Protein 16VP (pdb70)

Structure (mmCIF, N/CA/C/O backbone):
data_16VP
#
_entry.id   16VP
#
_cell.length_a   59.500
_cell.length_b   77.100
_cell.length_c   84.000
_cell.angle_alpha   90.00
_cell.angle_beta   90.00
_cell.angle_gamma   90.00
#
_symmetry.space_group_name_H-M   'P 21 21 21'
#
loop_
_entity.id
_entity.type
_entity.pdbx_description
1 polymer 'PROTEIN (VP16, VMW65, ATIF)'
2 non-polymer 'SULFATE ION'
3 water water
#
loop_
_atom_site.group_PDB
_atom_site.id
_atom_site.type_symbol
_atom_site.label_atom_id
_atom_site.label_alt_id
_atom_site.label_comp_id
_atom_site.label_asym_id
_atom_site.label_entity_id
_atom_site.label_seq_id
_atom_site.pdbx_PDB_ins_code
_atom_site.Cartn_x
_atom_site.Cartn_y
_atom_site.Cartn_z
_atom_site.occupancy
_atom_site.B_iso_or_equiv
_atom_site.auth_seq_id
_atom_site.auth_comp_id
_atom_site.auth_asym_id
_atom_site.auth_atom_id
_atom_site.pdbx_PDB_model_num
ATOM 1 N N . SER A 1 1 ? 4.253 4.868 25.651 1.00 41.70 47 SER A N 1
ATOM 2 C CA . SER A 1 1 ? 2.842 5.206 25.999 1.00 41.22 47 SER A CA 1
ATOM 3 C C . SER A 1 1 ? 2.147 5.659 24.741 1.00 39.82 47 SER A C 1
ATOM 4 O O . SER A 1 1 ? 2.736 6.379 23.940 1.00 41.30 47 SER A O 1
ATOM 6 N N . ARG A 1 2 ? 0.900 5.230 24.577 1.00 38.97 48 ARG A N 1
ATOM 7 C CA . ARG A 1 2 ? 0.092 5.597 23.424 1.00 37.41 48 ARG A CA 1
ATOM 8 C C . ARG A 1 2 ? -0.145 7.117 23.422 1.00 38.39 48 ARG A C 1
ATOM 9 O O . ARG A 1 2 ? -0.554 7.692 22.412 1.00 37.58 48 ARG A O 1
ATOM 17 N N . MET A 1 3 ? 0.128 7.758 24.556 1.00 36.40 49 MET A N 1
ATOM 18 C CA . MET A 1 3 ? -0.048 9.199 24.685 1.00 36.93 49 MET A CA 1
ATOM 19 C C . MET A 1 3 ? 1.139 9.860 25.394 1.00 35.13 49 MET A C 1
ATOM 20 O O . MET A 1 3 ? 1.052 10.268 26.562 1.00 30.71 49 MET A O 1
ATOM 25 N N . PRO A 1 4 ? 2.287 9.938 24.702 1.00 34.34 50 PRO A N 1
ATOM 26 C CA . PRO A 1 4 ? 3.477 10.560 25.299 1.00 33.60 50 PRO A CA 1
ATOM 27 C C . PRO A 1 4 ? 3.222 12.010 25.787 1.00 30.74 50 PRO A C 1
ATOM 28 O O . PRO A 1 4 ? 2.436 12.754 25.190 1.00 31.13 50 PRO A O 1
ATOM 32 N N . SER A 1 5 ? 3.847 12.376 26.905 1.00 27.52 51 SER A N 1
ATOM 33 C CA . SER A 1 5 ? 3.689 13.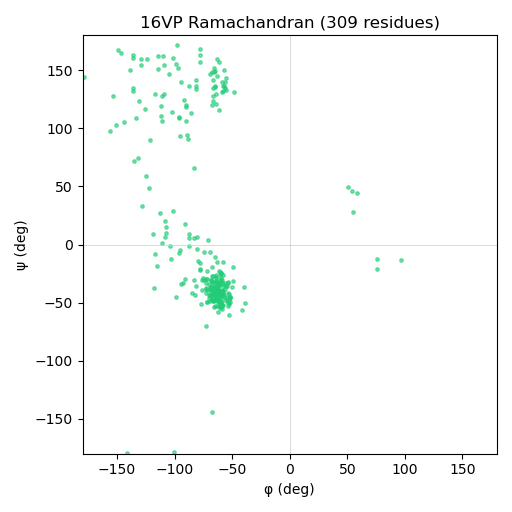705 27.480 1.00 25.33 51 SER A CA 1
ATOM 34 C C . SER A 1 5 ? 4.314 14.744 26.574 1.00 22.28 51 SER A C 1
ATOM 35 O O . SER A 1 5 ? 5.319 14.480 25.908 1.00 24.13 51 SER A O 1
ATOM 38 N N . PRO A 1 6 ? 3.747 15.956 26.558 1.00 19.27 52 PRO A N 1
ATOM 39 C CA . PRO A 1 6 ? 4.283 17.017 25.704 1.00 16.28 52 PRO A CA 1
ATOM 40 C C . PRO A 1 6 ? 5.745 17.280 26.049 1.00 16.83 52 PRO A C 1
ATOM 41 O O . PRO A 1 6 ? 6.097 17.398 27.227 1.00 20.70 52 PRO A O 1
ATOM 45 N N . PRO A 1 7 ? 6.627 17.343 25.041 1.00 14.36 53 PRO A N 1
ATOM 46 C CA . PRO A 1 7 ? 8.028 17.592 25.360 1.00 12.64 53 PRO A CA 1
ATOM 47 C C . PRO A 1 7 ? 8.292 18.954 26.007 1.00 16.95 53 PRO A C 1
ATOM 48 O O . PRO A 1 7 ? 7.459 19.875 25.938 1.00 15.50 53 PRO A O 1
ATOM 52 N N . MET A 1 8 ? 9.436 19.046 26.675 1.00 17.80 54 MET A N 1
ATOM 53 C CA . MET A 1 8 ? 9.867 20.259 27.359 1.00 23.63 54 MET A CA 1
ATOM 54 C C . MET A 1 8 ? 10.801 20.985 26.423 1.00 21.48 54 MET A C 1
ATOM 55 O O . MET A 1 8 ? 11.403 20.355 25.555 1.00 24.43 54 MET A O 1
ATOM 60 N N . PRO A 1 9 ? 10.879 22.324 26.529 1.00 22.71 55 PRO A N 1
ATOM 61 C CA . PRO A 1 9 ? 11.762 23.138 25.678 1.00 18.91 55 PRO A CA 1
ATOM 62 C C . PRO A 1 9 ? 13.224 22.745 25.891 1.00 20.51 55 PRO A C 1
ATOM 63 O O . PRO A 1 9 ? 13.770 22.876 26.990 1.00 23.90 55 PRO A O 1
ATOM 67 N N . VAL A 1 10 ? 13.850 22.216 24.851 1.00 17.43 56 VAL A N 1
ATOM 68 C CA . VAL A 1 10 ? 15.231 21.795 24.972 1.00 17.92 56 VAL A CA 1
ATOM 69 C C . VAL A 1 10 ? 15.919 22.026 23.645 1.00 19.41 56 VAL A C 1
ATOM 70 O O . VAL A 1 10 ? 15.267 22.349 22.660 1.00 24.38 56 VAL A O 1
ATOM 74 N N . PRO A 1 11 ? 17.254 22.003 23.633 1.00 18.04 57 PRO A N 1
ATOM 75 C CA . PRO A 1 11 ? 17.994 22.197 22.393 1.00 21.65 57 PRO A CA 1
ATOM 76 C C . PRO A 1 11 ? 17.533 21.167 21.356 1.00 21.23 57 PRO A C 1
ATOM 77 O O . PRO A 1 11 ? 17.336 20.004 21.672 1.00 21.43 57 PRO A O 1
ATOM 81 N N . PRO A 1 12 ? 17.392 21.582 20.099 1.00 24.33 58 PRO A N 1
ATOM 82 C CA . PRO A 1 12 ? 16.951 20.703 19.006 1.00 28.52 58 PRO A CA 1
ATOM 83 C C . PRO A 1 12 ? 17.496 19.262 19.005 1.00 24.82 58 PRO A C 1
ATOM 84 O O . PRO A 1 12 ? 16.776 18.320 18.675 1.00 23.25 58 PRO A O 1
ATOM 88 N N . ALA A 1 13 ? 18.746 19.085 19.410 1.00 24.67 59 ALA A N 1
ATOM 89 C CA . ALA A 1 13 ? 19.326 17.749 19.434 1.00 23.30 59 ALA A CA 1
ATOM 90 C C . ALA A 1 13 ? 18.732 16.930 20.575 1.00 24.89 59 ALA A C 1
ATOM 91 O O . ALA A 1 13 ? 18.650 15.713 20.478 1.00 27.01 59 ALA A O 1
ATOM 93 N N . ALA A 1 14 ? 18.337 17.590 21.661 1.00 19.91 60 ALA A N 1
ATOM 94 C CA . ALA A 1 14 ? 17.723 16.895 22.788 1.00 19.41 60 ALA A CA 1
ATOM 95 C C . ALA A 1 14 ? 16.249 16.659 22.477 1.00 17.60 60 ALA A C 1
ATOM 96 O O . ALA A 1 14 ? 15.682 15.628 22.846 1.00 21.78 60 ALA A O 1
ATOM 98 N N . LEU A 1 15 ? 15.631 17.615 21.794 1.00 12.92 61 LEU A N 1
ATOM 99 C CA . LEU A 1 15 ? 14.229 17.514 21.422 1.00 10.74 61 LEU A CA 1
ATOM 100 C C . LEU A 1 15 ? 14.090 16.321 20.482 1.00 13.45 61 LEU A C 1
ATOM 101 O O . LEU A 1 15 ? 13.169 15.518 20.602 1.00 15.27 61 LEU A O 1
ATOM 106 N N . PHE A 1 16 ? 15.015 16.215 19.540 1.00 12.69 62 PHE A N 1
ATOM 107 C CA . PHE A 1 16 ? 15.020 15.105 18.601 1.00 17.13 62 PHE A CA 1
ATOM 108 C C . PHE A 1 16 ? 15.121 13.744 19.318 1.00 16.43 62 PHE A C 1
ATOM 109 O O . PHE A 1 16 ? 14.304 12.864 19.085 1.00 20.77 62 PHE A O 1
ATOM 117 N N . ASN A 1 17 ? 16.117 13.584 20.188 1.00 17.17 63 ASN A N 1
ATOM 118 C CA . ASN A 1 17 ? 16.315 12.340 20.946 1.00 17.67 63 ASN A CA 1
ATOM 119 C C . ASN A 1 17 ? 15.050 12.067 21.749 1.00 13.93 63 ASN A C 1
ATOM 120 O O . ASN A 1 17 ? 14.555 10.948 21.789 1.00 14.50 63 ASN A O 1
ATOM 125 N N . ARG A 1 18 ? 14.479 13.118 22.320 1.00 13.72 64 ARG A N 1
ATOM 126 C CA . ARG A 1 18 ? 13.264 12.994 23.109 1.00 12.60 64 ARG A CA 1
ATOM 127 C C . ARG A 1 18 ? 12.144 12.401 22.280 1.00 9.40 64 ARG A C 1
ATOM 128 O O . ARG A 1 18 ? 11.403 11.552 22.766 1.00 11.04 64 ARG A O 1
ATOM 136 N N . LEU A 1 19 ? 12.060 12.815 21.019 1.00 11.56 65 LEU A N 1
ATOM 137 C CA . LEU A 1 19 ? 11.032 12.349 20.091 1.00 11.46 65 LEU A CA 1
ATOM 138 C C . LEU A 1 19 ? 11.186 10.843 19.854 1.00 13.14 65 LEU A C 1
ATOM 139 O O . LEU A 1 19 ? 10.205 10.096 19.895 1.00 15.30 65 LEU A O 1
ATOM 144 N N . LEU A 1 20 ? 12.421 10.403 19.611 1.00 15.61 66 LEU A N 1
ATOM 145 C CA . LEU A 1 20 ? 12.712 8.978 19.415 1.00 13.80 66 LEU A CA 1
ATOM 146 C C . LEU A 1 20 ? 12.221 8.185 20.637 1.00 14.79 66 LEU A C 1
ATOM 147 O O . LEU A 1 20 ? 11.634 7.106 20.511 1.00 12.08 66 LEU A O 1
ATOM 152 N N . ASP A 1 21 ? 12.397 8.764 21.819 1.00 14.57 67 ASP A N 1
ATOM 153 C CA . ASP A 1 21 ? 11.941 8.123 23.029 1.00 16.87 67 ASP A CA 1
ATOM 154 C C . ASP A 1 21 ? 10.418 8.025 23.067 1.00 15.12 67 ASP A C 1
ATOM 155 O O . ASP A 1 21 ? 9.871 6.964 23.336 1.00 18.34 67 ASP A O 1
ATOM 160 N N . ASP A 1 22 ? 9.722 9.120 22.793 1.00 15.57 68 ASP A N 1
ATOM 161 C CA . ASP A 1 22 ? 8.258 9.104 22.841 1.00 13.60 68 ASP A CA 1
ATOM 162 C C . ASP A 1 22 ? 7.685 8.106 21.849 1.00 15.80 68 ASP A C 1
ATOM 163 O O . ASP A 1 22 ? 6.599 7.551 22.052 1.00 14.09 68 ASP A O 1
ATOM 168 N N . LEU A 1 23 ? 8.402 7.906 20.751 1.00 15.12 69 LEU A N 1
ATOM 169 C CA . LEU A 1 23 ? 7.931 6.996 19.713 1.00 17.11 69 LEU A CA 1
ATOM 170 C C . LEU A 1 23 ? 8.508 5.589 19.807 1.00 20.58 69 LEU A C 1
ATOM 171 O O . LEU A 1 23 ? 8.080 4.706 19.052 1.00 19.80 69 LEU A O 1
ATOM 176 N N . GLY A 1 24 ? 9.473 5.383 20.715 1.00 18.03 70 GLY A N 1
ATOM 177 C CA . GLY A 1 24 ? 10.113 4.076 20.830 1.00 20.04 70 GLY A CA 1
ATOM 178 C C . GLY A 1 24 ? 10.717 3.781 19.466 1.00 21.18 70 GLY A C 1
ATOM 179 O O . GLY A 1 24 ? 10.645 2.655 18.954 1.00 23.33 70 GLY A O 1
ATOM 180 N N . PHE A 1 25 ? 11.365 4.804 18.908 1.00 17.26 71 PHE A N 1
ATOM 181 C CA . PHE A 1 25 ? 11.940 4.757 17.582 1.00 13.83 71 PHE A CA 1
ATOM 182 C C . PHE A 1 25 ? 13.414 5.048 17.596 1.00 15.69 71 PHE A C 1
ATOM 183 O O . PHE A 1 25 ? 13.891 5.847 16.783 1.00 14.72 71 PHE A O 1
ATOM 191 N N . SER A 1 26 ? 14.152 4.385 18.482 1.00 14.95 72 SER A N 1
ATOM 192 C CA . SER A 1 26 ? 15.594 4.593 18.550 1.00 19.15 72 SER A CA 1
ATOM 193 C C . SER A 1 26 ? 16.264 4.227 17.236 1.00 18.59 72 SER A C 1
ATOM 194 O O . SER A 1 26 ? 17.358 4.703 16.947 1.00 18.38 72 SER A O 1
ATOM 197 N N . ALA A 1 27 ? 15.608 3.368 16.453 1.00 20.17 73 ALA A N 1
ATOM 198 C CA . ALA A 1 27 ? 16.116 2.943 15.140 1.00 19.79 73 ALA A CA 1
ATOM 199 C C . ALA A 1 27 ? 15.859 3.972 14.027 1.00 18.91 73 ALA A C 1
ATOM 200 O O . ALA A 1 27 ? 16.465 3.902 12.963 1.00 21.43 73 ALA A O 1
ATOM 202 N N . GLY A 1 28 ? 14.983 4.938 14.286 1.00 18.18 74 GLY A N 1
ATOM 203 C CA . GLY A 1 28 ? 14.635 5.951 13.297 1.00 16.04 74 GLY A CA 1
ATOM 204 C C . GLY A 1 28 ? 15.751 6.534 12.468 1.00 17.18 74 GLY A C 1
ATOM 205 O O . GLY A 1 28 ? 15.670 6.499 11.255 1.00 17.24 74 GLY A O 1
ATOM 206 N N . PRO A 1 29 ? 16.793 7.108 13.089 1.00 23.60 75 PRO A N 1
ATOM 207 C CA . PRO A 1 29 ? 17.919 7.696 12.351 1.00 23.83 75 PRO A CA 1
ATOM 208 C C . PRO A 1 29 ? 18.551 6.684 11.376 1.00 23.91 75 PRO A C 1
ATOM 209 O O . PRO A 1 29 ? 18.782 6.988 10.207 1.00 23.68 75 PRO A O 1
ATOM 213 N N . ALA A 1 30 ? 18.827 5.482 11.869 1.00 27.17 76 ALA A N 1
ATOM 214 C CA . ALA A 1 30 ? 19.395 4.409 11.049 1.00 26.91 76 ALA A CA 1
ATOM 215 C C . ALA A 1 30 ? 18.468 4.068 9.867 1.00 24.18 76 ALA A C 1
ATOM 216 O O . ALA A 1 30 ? 18.929 3.880 8.743 1.00 28.59 76 ALA A O 1
ATOM 218 N N . LEU A 1 31 ? 17.165 3.990 10.115 1.00 20.15 77 LEU A N 1
ATOM 219 C CA . LEU A 1 31 ? 16.236 3.695 9.037 1.00 20.62 77 LEU A CA 1
ATOM 220 C C . LEU A 1 31 ? 16.272 4.876 8.071 1.00 21.99 77 LEU A C 1
ATOM 221 O O . LEU A 1 31 ? 16.342 4.689 6.868 1.00 19.80 77 LEU A O 1
ATOM 226 N N . CYS A 1 32 ? 16.334 6.090 8.616 1.00 25.63 78 CYS A N 1
ATOM 227 C CA . CYS A 1 32 ? 16.399 7.306 7.806 1.00 25.29 78 CYS A CA 1
ATOM 228 C C . CYS A 1 32 ? 17.620 7.272 6.899 1.00 24.83 78 CYS A C 1
ATOM 229 O O . CYS A 1 32 ? 17.535 7.599 5.715 1.00 22.96 78 CYS A O 1
ATOM 232 N N . THR A 1 33 ? 18.747 6.867 7.471 1.00 23.86 79 THR A N 1
ATOM 233 C CA . THR A 1 33 ? 20.003 6.754 6.748 1.00 28.41 79 THR A CA 1
ATOM 234 C C . THR A 1 33 ? 19.910 5.711 5.602 1.00 29.43 79 THR A C 1
ATOM 235 O O . THR A 1 33 ? 20.450 5.924 4.503 1.00 28.88 79 THR A O 1
ATOM 239 N N . MET A 1 34 ? 19.206 4.607 5.837 1.00 25.18 80 MET A N 1
ATOM 240 C CA . MET A 1 34 ? 19.072 3.596 4.801 1.00 24.12 80 MET A CA 1
ATOM 241 C C . MET A 1 34 ? 18.338 4.114 3.589 1.00 19.45 80 MET A C 1
ATOM 242 O O . MET A 1 34 ? 18.704 3.794 2.473 1.00 19.46 80 MET A O 1
ATOM 247 N N . LEU A 1 35 ? 17.339 4.959 3.802 1.00 18.88 81 LEU A N 1
ATOM 248 C CA . LEU A 1 35 ? 16.555 5.502 2.696 1.00 20.02 81 LEU A CA 1
ATOM 249 C C . LEU A 1 35 ? 17.389 6.253 1.663 1.00 23.05 81 LEU A C 1
ATOM 250 O O . LEU A 1 35 ? 16.903 6.565 0.578 1.00 26.14 81 LEU A O 1
ATOM 255 N N . ASP A 1 36 ? 18.623 6.592 2.014 1.00 27.71 82 ASP A N 1
ATOM 256 C CA . ASP A 1 36 ? 19.523 7.282 1.096 1.00 30.68 82 ASP A CA 1
ATOM 257 C C . ASP A 1 36 ? 20.223 6.277 0.204 1.00 31.74 82 ASP A C 1
ATOM 258 O O . ASP A 1 36 ? 20.412 6.513 -0.976 1.00 34.38 82 ASP A O 1
ATOM 263 N N . THR A 1 37 ? 20.650 5.169 0.798 1.00 29.71 83 THR A N 1
ATOM 264 C CA . THR A 1 37 ? 21.368 4.123 0.084 1.00 26.01 83 THR A CA 1
ATOM 265 C C . THR A 1 37 ? 20.564 3.392 -1.002 1.00 23.85 83 THR A C 1
ATOM 266 O O . THR A 1 37 ? 21.143 2.642 -1.800 1.00 24.15 83 THR A O 1
ATOM 270 N N . TRP A 1 38 ? 19.245 3.636 -1.032 1.00 22.25 84 TRP A N 1
ATOM 271 C CA . TRP A 1 38 ? 18.307 3.031 -1.987 1.00 17.82 84 TRP A CA 1
ATOM 272 C C . TRP A 1 38 ? 17.774 4.058 -2.991 1.00 18.36 84 TRP A C 1
ATOM 273 O O . TRP A 1 38 ? 17.784 5.248 -2.709 1.00 19.30 84 TRP A O 1
ATOM 284 N N . ASN A 1 39 ? 17.224 3.578 -4.114 1.00 19.42 85 ASN A N 1
ATOM 285 C CA . ASN A 1 39 ? 16.676 4.437 -5.183 1.00 20.52 85 ASN A CA 1
ATOM 286 C C . ASN A 1 39 ? 15.176 4.231 -5.378 1.00 23.75 85 ASN A C 1
ATOM 287 O O . ASN A 1 39 ? 14.525 4.976 -6.108 1.00 24.69 85 ASN A O 1
ATOM 292 N N . GLU A 1 40 ? 14.629 3.224 -4.705 1.00 24.73 86 GLU A N 1
ATOM 293 C CA . GLU A 1 40 ? 13.221 2.856 -4.818 1.00 22.36 86 GLU A CA 1
ATOM 294 C C . GLU A 1 40 ? 12.174 3.869 -4.334 1.00 22.55 86 GLU A C 1
ATOM 295 O O . GLU A 1 40 ? 12.311 4.442 -3.254 1.00 25.01 86 GLU A O 1
ATOM 301 N N . ASP A 1 41 ? 11.106 4.040 -5.120 1.00 18.42 87 ASP A N 1
ATOM 302 C CA . ASP A 1 41 ? 10.005 4.932 -4.774 1.00 17.92 87 ASP A CA 1
ATOM 303 C C . ASP A 1 41 ? 9.006 4.120 -3.964 1.00 17.61 87 ASP A C 1
ATOM 304 O O . ASP A 1 41 ? 8.065 3.545 -4.512 1.00 16.79 87 ASP A O 1
ATOM 309 N N . LEU A 1 42 ? 9.189 4.142 -2.648 1.00 16.06 88 LEU A N 1
ATOM 310 C CA . LEU A 1 42 ? 8.328 3.408 -1.720 1.00 15.68 88 LEU A CA 1
ATOM 311 C C . LEU A 1 42 ? 7.202 4.259 -1.135 1.00 18.04 88 LEU A C 1
ATOM 312 O O . LEU A 1 42 ? 6.316 3.726 -0.438 1.00 16.44 88 LEU A O 1
ATOM 317 N N . PHE A 1 43 ? 7.192 5.562 -1.449 1.00 18.37 89 PHE A N 1
ATOM 318 C CA . PHE A 1 43 ? 6.223 6.469 -0.819 1.00 16.69 89 PHE A CA 1
ATOM 319 C C . PHE A 1 43 ? 5.155 7.173 -1.623 1.00 19.39 89 PHE A C 1
ATOM 320 O O . PHE A 1 43 ? 4.151 7.595 -1.048 1.00 15.40 89 PHE A O 1
ATOM 328 N N . SER A 1 44 ? 5.343 7.251 -2.941 1.00 21.21 90 SER A N 1
ATOM 329 C CA . SER A 1 44 ? 4.395 7.918 -3.840 1.00 21.40 90 SER A CA 1
ATOM 330 C C . SER A 1 44 ? 2.958 7.456 -3.789 1.00 20.69 90 SER A C 1
ATOM 331 O O . SER A 1 44 ? 2.053 8.252 -4.001 1.00 20.58 90 SER A O 1
ATOM 334 N N . ALA A 1 45 ? 2.745 6.162 -3.586 1.00 22.15 91 ALA A N 1
ATOM 335 C CA . ALA A 1 45 ? 1.387 5.625 -3.553 1.00 23.00 91 ALA A CA 1
ATOM 336 C C . ALA A 1 45 ? 0.684 5.837 -2.224 1.00 22.11 91 ALA A C 1
ATOM 337 O O . ALA A 1 45 ? -0.501 5.509 -2.095 1.00 25.12 91 ALA A O 1
ATOM 339 N N . LEU A 1 46 ? 1.398 6.396 -1.245 1.00 21.68 92 LEU A N 1
ATOM 340 C CA . LEU A 1 46 ? 0.834 6.635 0.079 1.00 19.17 92 LEU A CA 1
ATOM 341 C C . LEU A 1 46 ? 0.004 7.902 0.104 1.00 19.58 92 LEU A C 1
ATOM 342 O O . LEU A 1 46 ? 0.362 8.902 -0.529 1.00 20.63 92 LEU A O 1
ATOM 347 N N . PRO A 1 47 ? -1.127 7.875 0.837 1.00 20.88 93 PRO A N 1
ATOM 348 C CA . PRO A 1 47 ? -2.030 9.021 0.966 1.00 19.39 93 PRO A CA 1
ATOM 349 C C . PRO A 1 47 ? -1.265 10.098 1.731 1.00 20.29 93 PRO A C 1
ATOM 350 O O . PRO A 1 47 ? -0.578 9.785 2.729 1.00 18.24 93 PRO A O 1
ATOM 354 N N . THR A 1 48 ? -1.340 11.338 1.248 1.00 20.53 94 THR A N 1
ATOM 355 C CA . THR A 1 48 ? -0.639 12.434 1.908 1.00 19.70 94 THR A CA 1
ATOM 356 C C . THR A 1 48 ? -1.443 13.001 3.075 1.00 17.65 94 THR A C 1
ATOM 357 O O . THR A 1 48 ? -0.868 13.518 4.028 1.00 16.85 94 THR A O 1
ATOM 361 N N . ASN A 1 49 ? -2.768 12.938 2.976 1.00 16.18 95 ASN A N 1
ATOM 362 C CA . ASN A 1 49 ? -3.658 13.454 4.020 1.00 19.26 95 ASN A CA 1
ATOM 363 C C . ASN A 1 49 ? -3.354 14.927 4.329 1.00 22.79 95 ASN A C 1
ATOM 364 O O . ASN A 1 49 ? -3.615 15.421 5.435 1.00 25.44 95 ASN A O 1
ATOM 369 N N . ALA A 1 50 ? -2.840 15.630 3.322 1.00 21.61 96 ALA A N 1
ATOM 370 C CA . ALA A 1 50 ? -2.478 17.041 3.426 1.00 18.51 96 ALA A CA 1
ATOM 371 C C . ALA A 1 50 ? -3.614 17.851 4.039 1.00 16.76 96 ALA A C 1
ATOM 372 O O . ALA A 1 50 ? -3.385 18.803 4.771 1.00 17.24 96 ALA A O 1
ATOM 374 N N . ASP A 1 51 ? -4.844 17.422 3.795 1.00 17.96 97 ASP A N 1
ATOM 375 C CA . ASP A 1 51 ? -6.011 18.124 4.308 1.00 17.89 97 ASP A CA 1
ATOM 376 C C . ASP A 1 51 ? -6.047 18.249 5.828 1.00 19.72 97 ASP A C 1
ATOM 377 O O . ASP A 1 51 ? -6.601 19.203 6.365 1.00 21.56 97 ASP A O 1
ATOM 382 N N . LEU A 1 52 ? -5.462 17.272 6.516 1.00 19.44 98 LEU A N 1
ATOM 383 C CA . LEU A 1 52 ? -5.415 17.255 7.973 1.00 14.92 98 LEU A CA 1
ATOM 384 C C . LEU A 1 52 ? -4.552 18.360 8.570 1.00 12.33 98 LEU A C 1
ATOM 385 O O . LEU A 1 52 ? -4.688 18.689 9.744 1.00 14.21 98 LEU A O 1
ATOM 390 N N . TYR A 1 53 ? -3.666 18.928 7.760 1.00 16.25 99 TYR A N 1
ATOM 391 C CA . TYR A 1 53 ? -2.732 19.967 8.202 1.00 15.26 99 TYR A CA 1
ATOM 392 C C . TYR A 1 53 ? -3.012 21.346 7.613 1.00 17.09 99 TYR A C 1
ATOM 393 O O . TYR A 1 53 ? -2.285 22.316 7.879 1.00 16.38 99 TYR A O 1
ATOM 402 N N . ARG A 1 54 ? -4.066 21.428 6.818 1.00 17.55 100 ARG A N 1
ATOM 403 C CA . ARG A 1 54 ? -4.437 22.662 6.156 1.00 21.29 100 ARG A CA 1
ATOM 404 C C . ARG A 1 54 ? -4.717 23.779 7.156 1.00 20.96 100 ARG A C 1
ATOM 405 O O . ARG A 1 54 ? -4.461 24.938 6.868 1.00 21.88 100 ARG A O 1
ATOM 413 N N . GLU A 1 55 ? -5.210 23.430 8.337 1.00 18.77 101 GLU A N 1
ATOM 414 C CA . GLU A 1 55 ? -5.506 24.442 9.340 1.00 19.08 101 GLU A CA 1
ATOM 415 C C . GLU A 1 55 ? -4.550 24.467 10.531 1.00 15.11 101 GLU A C 1
ATOM 416 O O . GLU A 1 55 ? -4.887 25.023 11.572 1.00 15.67 101 GLU A O 1
ATOM 422 N N . CYS A 1 56 ? -3.359 23.895 10.359 1.00 12.72 102 CYS A N 1
ATOM 423 C CA . CYS A 1 56 ? -2.321 23.844 11.387 1.00 9.34 102 CYS A CA 1
ATOM 424 C C . CYS A 1 56 ? -1.415 25.079 11.294 1.00 11.07 102 CYS A C 1
ATOM 425 O O . CYS A 1 56 ? -0.414 25.104 10.555 1.00 9.22 102 CYS A O 1
ATOM 428 N N . LYS A 1 57 ? -1.754 26.091 12.090 1.00 12.11 103 LYS A N 1
ATOM 429 C CA . LYS A 1 57 ? -1.043 27.357 12.097 1.00 11.56 103 LYS A CA 1
ATOM 430 C C . LYS A 1 57 ? 0.418 27.261 12.456 1.00 11.79 103 LYS A C 1
ATOM 431 O O . LYS A 1 57 ? 1.200 28.098 12.026 1.00 13.50 103 LYS A O 1
ATOM 437 N N . PHE A 1 58 ? 0.812 26.223 13.197 1.00 11.33 104 PHE A N 1
ATOM 438 C CA . PHE A 1 58 ? 2.226 26.055 13.522 1.00 12.54 104 PHE A CA 1
ATOM 439 C C . PHE A 1 58 ? 3.038 25.694 12.283 1.00 14.06 104 PHE A C 1
ATOM 440 O O . PHE A 1 58 ? 4.252 25.579 12.357 1.00 15.08 104 PHE A O 1
ATOM 448 N N . LEU A 1 59 ? 2.366 25.464 11.160 1.00 12.83 105 LEU A N 1
ATOM 449 C CA . LEU A 1 59 ? 3.070 25.120 9.926 1.00 16.89 105 LEU A CA 1
ATOM 450 C C . LEU A 1 59 ? 3.122 26.296 8.956 1.00 15.75 105 LEU A C 1
ATOM 451 O O . LEU A 1 59 ? 3.684 26.183 7.861 1.00 12.50 105 LEU A O 1
ATOM 456 N N . SER A 1 60 ? 2.521 27.415 9.356 1.00 16.56 106 SER A N 1
ATOM 457 C CA . SER A 1 60 ? 2.513 28.629 8.539 1.00 15.50 106 SER A CA 1
ATOM 458 C C . SER A 1 60 ? 3.931 29.088 8.267 1.00 16.25 106 SER A C 1
ATOM 459 O O . SER A 1 60 ? 4.744 29.193 9.190 1.00 19.61 106 SER A O 1
ATOM 462 N N . THR A 1 61 ? 4.220 29.375 6.999 1.00 17.60 107 THR A N 1
ATOM 463 C CA . THR A 1 61 ? 5.540 29.841 6.599 1.00 17.31 107 THR A CA 1
ATOM 464 C C . THR A 1 61 ? 5.716 31.340 6.886 1.00 18.42 107 THR A C 1
ATOM 465 O O . THR A 1 61 ? 6.709 31.945 6.499 1.00 22.15 107 THR A O 1
ATOM 469 N N . LEU A 1 62 ? 4.744 31.938 7.558 1.00 17.67 108 LEU A N 1
ATOM 470 C CA . LEU A 1 62 ? 4.815 33.350 7.936 1.00 19.81 108 LEU A CA 1
ATOM 471 C C . LEU A 1 62 ? 5.328 33.358 9.370 1.00 13.67 108 LEU A C 1
ATOM 472 O O . LEU A 1 62 ? 4.591 32.985 10.261 1.00 15.24 108 LEU A O 1
ATOM 477 N N . PRO A 1 63 ? 6.573 33.800 9.620 1.00 13.63 109 PRO A N 1
ATOM 478 C CA . PRO A 1 63 ? 7.076 33.809 10.997 1.00 16.53 109 PRO A CA 1
ATOM 479 C C . PRO A 1 63 ? 6.155 34.459 12.042 1.00 20.29 109 PRO A C 1
ATOM 480 O O . PRO A 1 63 ? 6.041 33.957 13.169 1.00 20.85 109 PRO A O 1
ATOM 484 N N . SER A 1 64 ? 5.466 35.533 11.656 1.00 19.18 110 SER A N 1
ATOM 485 C CA . SER A 1 64 ? 4.564 36.222 12.563 1.00 18.85 110 SER A CA 1
ATOM 486 C C . SER A 1 64 ? 3.396 35.337 12.974 1.00 17.16 110 SER A C 1
ATOM 487 O O . SER A 1 64 ? 2.841 35.505 14.060 1.00 17.13 110 SER A O 1
ATOM 490 N N . ASP A 1 65 ? 3.020 34.399 12.101 1.00 17.86 111 ASP A N 1
ATOM 491 C CA . ASP A 1 65 ? 1.939 33.445 12.377 1.00 13.29 111 ASP A CA 1
ATOM 492 C C . ASP A 1 65 ? 2.394 32.471 13.443 1.00 10.63 111 ASP A C 1
ATOM 493 O O . ASP A 1 65 ? 1.635 32.141 14.345 1.00 9.77 111 ASP A O 1
ATOM 498 N N . VAL A 1 66 ? 3.630 31.999 13.319 1.00 10.12 112 VAL A N 1
ATOM 499 C CA . VAL A 1 66 ? 4.211 31.058 14.281 1.00 11.93 112 VAL A CA 1
ATOM 500 C C . VAL A 1 66 ? 4.320 31.738 15.644 1.00 13.84 112 VAL A C 1
ATOM 501 O O . VAL A 1 66 ? 4.176 31.077 16.684 1.00 12.77 112 VAL A O 1
ATOM 505 N N . VAL A 1 67 ? 4.615 33.041 15.656 1.00 14.13 113 VAL A N 1
ATOM 506 C CA . VAL A 1 67 ? 4.687 33.754 16.936 1.00 13.90 113 VAL A CA 1
ATOM 507 C C . VAL A 1 67 ? 3.309 33.792 17.588 1.00 11.02 113 VAL A C 1
ATOM 508 O O . VAL A 1 67 ? 3.176 33.503 18.779 1.00 14.89 113 VAL A O 1
ATOM 512 N N . GLU A 1 68 ? 2.283 34.159 16.835 1.00 8.56 114 GLU A N 1
ATOM 513 C CA . GLU A 1 68 ? 0.942 34.177 17.391 1.00 13.55 114 GLU A CA 1
ATOM 514 C C . GLU A 1 68 ? 0.518 32.793 17.931 1.00 13.75 114 GLU A C 1
ATOM 515 O O . GLU A 1 68 ? 0.007 32.691 19.042 1.00 12.47 114 GLU A O 1
ATOM 521 N N . TRP A 1 69 ? 0.648 31.750 17.107 1.00 16.33 115 TRP A N 1
ATOM 522 C CA . TRP A 1 69 ? 0.272 30.385 17.495 1.00 12.17 115 TRP A CA 1
ATOM 523 C C . TRP A 1 69 ? 1.057 29.899 18.711 1.00 7.57 115 TRP A C 1
ATOM 524 O O . TRP A 1 69 ? 0.493 29.428 19.700 1.00 11.91 115 TRP A O 1
ATOM 535 N N . GLY A 1 70 ? 2.364 30.046 18.637 1.00 10.34 116 GLY A N 1
ATOM 536 C CA . GLY A 1 70 ? 3.239 29.597 19.708 1.00 12.71 116 GLY A CA 1
ATOM 537 C C . GLY A 1 70 ? 3.113 30.255 21.062 1.00 15.23 116 GLY A C 1
ATOM 538 O O . GLY A 1 70 ? 3.405 29.633 22.079 1.00 11.19 116 GLY A O 1
ATOM 539 N N . ASP A 1 71 ? 2.754 31.534 21.085 1.00 14.00 117 ASP A N 1
ATOM 540 C CA . ASP A 1 71 ? 2.612 32.218 22.353 1.00 11.16 117 ASP A CA 1
ATOM 541 C C . ASP A 1 71 ? 1.339 31.716 23.028 1.00 7.97 117 ASP A C 1
A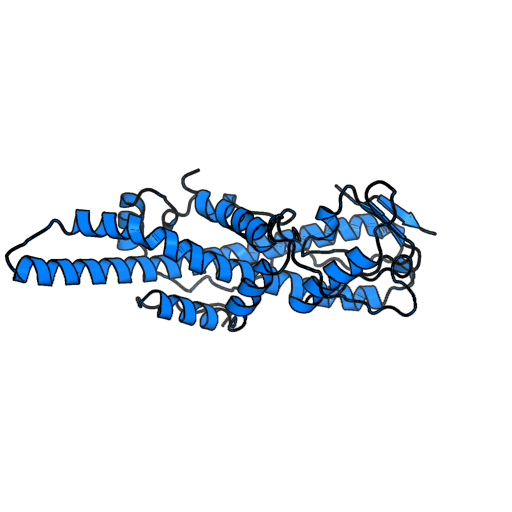TOM 542 O O . ASP A 1 71 ? 1.268 31.648 24.239 1.00 9.62 117 ASP A O 1
ATOM 547 N N . ALA A 1 72 ? 0.330 31.387 22.225 1.00 6.15 118 ALA A N 1
ATOM 548 C CA . ALA A 1 72 ? -0.966 30.967 22.733 1.00 2.52 118 ALA A CA 1
ATOM 549 C C . ALA A 1 72 ? -1.178 29.492 22.954 1.00 5.15 118 ALA A C 1
ATOM 550 O O . ALA A 1 72 ? -2.011 29.100 23.752 1.00 6.37 118 ALA A O 1
ATOM 552 N N . TYR A 1 73 ? -0.503 28.671 22.172 1.00 10.61 119 TYR A N 1
ATOM 553 C CA . TYR A 1 73 ? -0.647 27.226 22.270 1.00 10.54 119 TYR A CA 1
ATOM 554 C C . TYR A 1 73 ? -0.127 26.614 23.566 1.00 8.92 119 TYR A C 1
ATOM 555 O O . TYR A 1 73 ? 1.036 26.777 23.924 1.00 8.00 119 TYR A O 1
ATOM 564 N N . VAL A 1 74 ? -1.012 25.905 24.255 1.00 10.01 120 VAL A N 1
ATOM 565 C CA . VAL A 1 74 ? -0.673 25.194 25.479 1.00 14.98 120 VAL A CA 1
ATOM 566 C C . VAL A 1 74 ? -0.783 23.713 25.082 1.00 18.76 120 VAL A C 1
ATOM 567 O O . VAL A 1 74 ? -1.855 23.232 24.700 1.00 13.79 120 VAL A O 1
ATOM 571 N N . PRO A 1 75 ? 0.365 23.021 25.021 1.00 24.00 121 PRO A N 1
ATOM 572 C CA . PRO A 1 75 ? 0.409 21.603 24.647 1.00 31.06 121 PRO A CA 1
ATOM 573 C C . PRO A 1 75 ? -0.407 20.678 25.532 1.00 34.91 121 PRO A C 1
ATOM 574 O O . PRO A 1 75 ? -0.473 20.852 26.749 1.00 37.02 121 PRO A O 1
ATOM 578 N N . GLU A 1 76 ? -1.070 19.724 24.897 1.00 39.50 122 GLU A N 1
ATOM 579 C CA . GLU A 1 76 ? -1.883 18.756 25.614 1.00 45.96 122 GLU A CA 1
ATOM 580 C C . GLU A 1 76 ? -1.647 17.350 25.057 1.00 48.29 122 GLU A C 1
ATOM 581 O O . GLU A 1 76 ? -1.587 17.156 23.838 1.00 48.7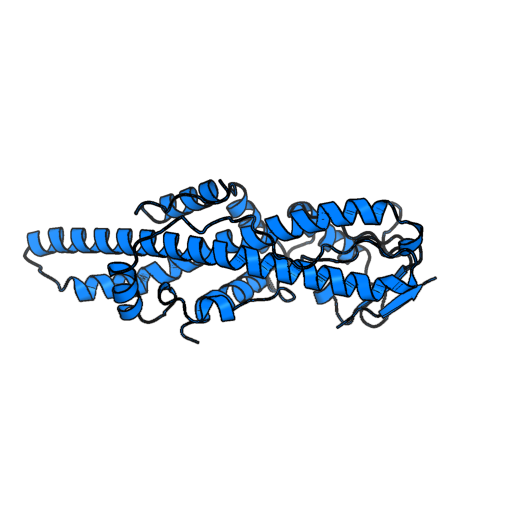7 122 GLU A O 1
ATOM 583 N N . ARG A 1 77 ? -1.482 16.390 25.965 1.00 52.03 123 ARG A N 1
ATOM 584 C CA . ARG A 1 77 ? -1.274 15.000 25.587 1.00 54.22 123 ARG A CA 1
ATOM 585 C C . ARG A 1 77 ? -2.489 14.189 26.016 1.00 56.36 123 ARG A C 1
ATOM 586 O O . ARG A 1 77 ? -2.399 12.991 26.280 1.00 55.87 123 ARG A O 1
ATOM 587 N N . THR A 1 78 ? -3.633 14.866 26.087 1.00 56.70 124 THR A N 1
ATOM 588 C CA . THR A 1 78 ? -4.891 14.255 26.496 1.00 56.72 124 THR A CA 1
ATOM 589 C C . THR A 1 78 ? -5.438 13.347 25.407 1.00 55.71 124 THR A C 1
ATOM 590 O O . THR A 1 78 ? -5.450 12.127 25.542 1.00 56.47 124 THR A O 1
ATOM 594 N N . GLN A 1 79 ? -5.886 13.950 24.316 1.00 53.63 125 GLN A N 1
ATOM 595 C CA . GLN A 1 79 ? -6.431 13.180 23.217 1.00 54.24 125 GLN A CA 1
ATOM 596 C C . GLN A 1 79 ? -5.309 12.658 22.326 1.00 51.40 125 GLN A C 1
ATOM 597 O O . GLN A 1 79 ? -5.146 13.127 21.191 1.00 54.93 125 GLN A O 1
ATOM 603 N N . ILE A 1 80 ? -4.475 11.766 22.858 1.00 44.43 126 ILE A N 1
ATOM 604 C CA . ILE A 1 80 ? -3.407 11.188 22.047 1.00 36.65 126 ILE A CA 1
ATOM 605 C C . ILE A 1 80 ? -3.312 9.692 22.272 1.00 36.05 126 ILE A C 1
ATOM 606 O O . ILE A 1 80 ? -3.315 9.217 23.397 1.00 37.13 126 ILE A O 1
ATOM 611 N N . ASP A 1 81 ? -3.236 8.970 21.165 1.00 32.19 127 ASP A N 1
ATOM 612 C CA . ASP A 1 81 ? -3.101 7.533 21.150 1.00 24.06 127 ASP A CA 1
ATOM 613 C C . ASP A 1 81 ? -2.474 7.315 19.793 1.00 17.90 127 ASP A C 1
ATOM 614 O O . ASP A 1 81 ? -3.171 7.327 18.783 1.00 16.90 127 ASP A O 1
ATOM 619 N N . ILE A 1 82 ? -1.154 7.170 19.766 1.00 17.55 128 ILE A N 1
ATOM 620 C CA . ILE A 1 82 ? -0.430 6.949 18.507 1.00 20.43 128 ILE A CA 1
ATOM 621 C C . ILE A 1 82 ? -0.656 5.558 17.892 1.00 18.56 128 ILE A C 1
ATOM 622 O O . ILE A 1 82 ? -0.049 5.223 16.881 1.00 18.12 128 ILE A O 1
ATOM 627 N N . ARG A 1 83 ? -1.522 4.756 18.508 1.00 16.80 129 ARG A N 1
ATOM 628 C CA . ARG A 1 83 ? -1.844 3.442 17.980 1.00 15.62 129 ARG A CA 1
ATOM 629 C C . ARG A 1 83 ? -3.361 3.311 17.878 1.00 17.50 129 ARG A C 1
ATOM 630 O O . ARG A 1 83 ? -3.939 2.221 18.009 1.00 18.85 129 ARG A O 1
ATOM 638 N N . ALA A 1 84 ? -3.993 4.447 17.589 1.00 15.64 130 ALA A N 1
ATOM 639 C CA . ALA A 1 84 ? -5.430 4.540 17.429 1.00 14.80 130 ALA A CA 1
ATOM 640 C C . ALA A 1 84 ? -5.905 3.758 16.202 1.00 13.61 130 ALA A C 1
ATOM 641 O O . ALA A 1 84 ? -5.167 3.594 15.223 1.00 13.64 130 ALA A O 1
ATOM 643 N N . HIS A 1 85 ? -7.146 3.287 16.250 1.00 9.38 131 HIS A N 1
ATOM 644 C CA . HIS A 1 85 ? -7.696 2.525 15.133 1.00 10.30 131 HIS A CA 1
ATOM 645 C C . HIS A 1 85 ? -8.833 3.288 14.504 1.00 8.95 131 HIS A C 1
ATOM 646 O O . HIS A 1 85 ? -9.401 4.174 15.120 1.00 13.53 131 HIS A O 1
ATOM 653 N N . GLY A 1 86 ? -9.187 2.914 13.288 1.00 10.85 132 GLY A N 1
ATOM 654 C CA . GLY A 1 86 ? -10.342 3.499 12.635 1.00 13.63 132 GLY A CA 1
ATOM 655 C C . GLY A 1 86 ? -11.429 2.441 12.820 1.00 14.42 132 GLY A C 1
ATOM 656 O O . GLY A 1 86 ? -11.182 1.397 13.422 1.00 17.63 132 GLY A O 1
ATOM 657 N N . ASP A 1 87 ? -12.626 2.665 12.303 1.00 15.09 133 ASP A N 1
ATOM 658 C CA . ASP A 1 87 ? -13.685 1.679 12.475 1.00 13.71 133 ASP A CA 1
ATOM 659 C C . ASP A 1 87 ? -14.037 0.897 11.200 1.00 10.29 133 ASP A C 1
ATOM 660 O O . ASP A 1 87 ? -15.095 0.296 11.102 1.00 11.61 133 ASP A O 1
ATOM 665 N N . VAL A 1 88 ? -13.173 0.960 10.199 1.00 15.25 134 VAL A N 1
ATOM 666 C CA . VAL A 1 88 ? -13.390 0.195 8.957 1.00 19.10 134 VAL A CA 1
ATOM 667 C C . VAL A 1 88 ? -12.896 -1.217 9.308 1.00 20.83 134 VAL A C 1
ATOM 668 O O . VAL A 1 88 ? -11.815 -1.369 9.896 1.00 17.80 134 VAL A O 1
ATOM 672 N N . ALA A 1 89 ? -13.673 -2.237 8.951 1.00 20.06 135 ALA A N 1
ATOM 673 C CA . ALA A 1 89 ? -13.300 -3.607 9.273 1.00 19.76 135 ALA A CA 1
ATOM 674 C C . ALA A 1 89 ? -12.035 -4.111 8.587 1.00 17.69 135 ALA A C 1
ATOM 675 O O . ALA A 1 89 ? -11.798 -3.824 7.409 1.00 18.48 135 ALA A O 1
ATOM 677 N N . PHE A 1 90 ? -11.188 -4.787 9.361 1.00 17.50 136 PHE A N 1
ATOM 678 C CA . PHE A 1 90 ? -9.974 -5.404 8.843 1.00 18.08 136 PHE A CA 1
ATOM 679 C C . PHE A 1 90 ? -10.568 -6.511 7.948 1.00 20.35 136 PHE A C 1
ATOM 680 O O . PHE A 1 90 ? -11.347 -7.342 8.430 1.00 22.82 136 PHE A O 1
ATOM 688 N N . PRO A 1 91 ? -10.280 -6.491 6.624 1.00 19.75 137 PRO A N 1
ATOM 689 C CA . PRO A 1 91 ? -10.857 -7.542 5.768 1.00 17.19 137 PRO A CA 1
ATOM 690 C C . PRO A 1 91 ? -10.293 -8.931 5.995 1.00 18.36 137 PRO A C 1
ATOM 691 O O . PRO A 1 91 ? -9.129 -9.073 6.354 1.00 18.48 137 PRO A O 1
ATOM 695 N N . THR A 1 92 ? -11.136 -9.949 5.821 1.00 18.78 138 THR A N 1
ATOM 696 C CA . THR A 1 92 ? -10.700 -11.344 5.961 1.00 21.52 138 THR A CA 1
ATOM 697 C C . THR A 1 92 ? -10.592 -11.945 4.546 1.00 18.12 138 THR A C 1
ATOM 698 O O . THR A 1 92 ? -11.349 -11.567 3.634 1.00 18.45 138 THR A O 1
ATOM 702 N N . LEU A 1 93 ? -9.644 -12.854 4.353 1.00 14.81 139 LEU A N 1
ATOM 703 C CA . LEU A 1 93 ? -9.463 -13.475 3.050 1.00 14.99 139 LEU A CA 1
ATOM 704 C C . LEU A 1 93 ? -10.752 -14.124 2.551 1.00 14.00 139 LEU A C 1
ATOM 705 O O . LEU A 1 93 ? -11.451 -14.807 3.293 1.00 15.66 139 LEU A O 1
ATOM 710 N N . PRO A 1 94 ? -11.114 -13.871 1.286 1.00 16.10 140 PRO A N 1
ATOM 711 C CA . PRO A 1 94 ? -12.337 -14.437 0.709 1.00 17.22 140 PRO A CA 1
ATOM 712 C C . PRO A 1 94 ? -12.425 -15.983 0.741 1.00 18.58 140 PRO A C 1
ATOM 713 O O . PRO A 1 94 ? -11.411 -16.688 0.738 1.00 18.61 140 PRO A O 1
ATOM 717 N N . ALA A 1 95 ? -13.645 -16.499 0.827 1.00 17.31 141 ALA A N 1
ATOM 718 C CA . ALA A 1 95 ? -13.836 -17.944 0.832 1.00 18.09 141 ALA A CA 1
ATOM 719 C C . ALA A 1 95 ? -13.365 -18.529 -0.504 1.00 19.15 141 ALA A C 1
ATOM 720 O O . ALA A 1 95 ? -12.934 -19.682 -0.555 1.00 22.35 141 ALA A O 1
ATOM 722 N N . THR A 1 96 ? -13.444 -17.736 -1.577 1.00 16.36 142 THR A N 1
ATOM 723 C CA . THR A 1 96 ? -13.036 -18.187 -2.901 1.00 19.18 142 THR A CA 1
ATOM 724 C C . THR A 1 96 ? -12.209 -17.125 -3.618 1.00 23.52 142 THR A C 1
ATOM 725 O O . THR A 1 96 ? -12.261 -15.944 -3.265 1.00 24.69 142 THR A O 1
ATOM 729 N N . ARG A 1 97 ? -11.503 -17.547 -4.666 1.00 21.98 143 ARG A N 1
ATOM 730 C CA . ARG A 1 97 ? -10.641 -16.673 -5.471 1.00 26.94 143 ARG A CA 1
ATOM 731 C C . ARG A 1 97 ? -11.369 -15.489 -6.083 1.00 26.32 143 ARG A C 1
ATOM 732 O O . ARG A 1 97 ? -10.756 -14.462 -6.395 1.00 27.66 143 ARG A O 1
ATOM 740 N N . ASP A 1 98 ? -12.671 -15.649 -6.300 1.00 26.56 144 ASP A N 1
ATOM 741 C CA . ASP A 1 98 ? -13.487 -14.600 -6.906 1.00 26.04 144 ASP A CA 1
ATOM 742 C C . ASP A 1 98 ? -13.472 -13.323 -6.091 1.00 24.45 144 ASP A C 1
ATOM 743 O O . ASP A 1 98 ? -13.668 -12.249 -6.643 1.00 21.12 144 ASP A O 1
ATOM 748 N N . GLY A 1 99 ? -13.296 -13.456 -4.777 1.00 23.11 145 GLY A N 1
ATOM 749 C CA . GLY A 1 99 ? -13.305 -12.294 -3.900 1.00 21.79 145 GLY A CA 1
ATOM 750 C C . GLY A 1 99 ? -11.977 -11.595 -3.711 1.00 20.67 145 GLY A C 1
ATOM 751 O O . GLY A 1 99 ? -11.875 -10.639 -2.927 1.00 19.44 145 GLY A O 1
ATOM 752 N N . LEU A 1 100 ? -10.965 -12.041 -4.447 1.00 15.86 146 LEU A N 1
ATOM 753 C CA . LEU A 1 100 ? -9.646 -11.461 -4.327 1.00 17.59 146 LEU A CA 1
ATOM 754 C C . LEU A 1 100 ? -9.560 -9.979 -4.723 1.00 18.71 146 LEU A C 1
ATOM 755 O O . LEU A 1 100 ? -8.775 -9.228 -4.131 1.00 15.70 146 LEU A O 1
ATOM 760 N N . GLY A 1 101 ? -10.380 -9.563 -5.690 1.00 16.89 147 GLY A N 1
ATOM 761 C CA . GLY A 1 101 ? -10.386 -8.172 -6.125 1.00 17.09 147 GLY A CA 1
ATOM 762 C C . GLY A 1 101 ? -10.967 -7.245 -5.058 1.00 17.00 147 GLY A C 1
ATOM 763 O O . GLY A 1 101 ? -10.416 -6.178 -4.754 1.00 13.18 147 GLY A O 1
ATOM 764 N N . LEU A 1 102 ? -12.095 -7.646 -4.490 1.00 14.89 148 LEU A N 1
ATOM 765 C CA . LEU A 1 102 ? -12.718 -6.863 -3.442 1.00 16.18 148 LEU A CA 1
ATOM 766 C C . LEU A 1 102 ? -11.780 -6.789 -2.242 1.00 16.84 148 LEU A C 1
ATOM 767 O O . LEU A 1 102 ? -11.670 -5.744 -1.621 1.00 18.58 148 LEU A O 1
ATOM 772 N N . TYR A 1 103 ? -11.068 -7.881 -1.957 1.00 16.08 149 TYR A N 1
ATOM 773 C CA . TYR A 1 103 ? -10.111 -7.934 -0.842 1.00 14.45 149 TYR A CA 1
ATOM 774 C C . TYR A 1 103 ? -8.955 -6.929 -0.977 1.00 12.22 149 TYR A C 1
ATOM 775 O O . TYR A 1 103 ? -8.657 -6.192 -0.024 1.00 11.52 149 TYR A O 1
ATOM 784 N N . TYR A 1 104 ? -8.271 -6.947 -2.124 1.00 11.87 150 TYR A N 1
ATOM 785 C CA . TYR A 1 104 ? -7.149 -6.029 -2.402 1.00 14.35 150 TYR A CA 1
ATOM 786 C C . TYR A 1 104 ? -7.624 -4.585 -2.146 1.00 14.95 150 TYR A C 1
ATOM 787 O O . TYR A 1 104 ? -6.976 -3.795 -1.476 1.00 12.30 150 TYR A O 1
ATOM 796 N N . GLU A 1 105 ? -8.837 -4.322 -2.598 1.00 17.16 151 GLU A N 1
ATOM 797 C CA . GLU A 1 105 ? -9.493 -3.047 -2.483 1.00 22.46 151 GLU A CA 1
ATOM 798 C C . GLU A 1 105 ? -9.861 -2.746 -1.032 1.00 21.56 151 GLU A C 1
ATOM 799 O O . GLU A 1 105 ? -9.609 -1.642 -0.529 1.00 21.58 151 GLU A O 1
ATOM 805 N N . ALA A 1 106 ? -10.480 -3.716 -0.365 1.00 18.62 152 ALA A N 1
ATOM 806 C CA . ALA A 1 106 ? -10.921 -3.536 1.014 1.00 15.47 152 ALA A CA 1
ATOM 807 C C . ALA A 1 106 ? -9.762 -3.359 1.990 1.00 17.14 152 ALA A C 1
ATOM 808 O O . ALA A 1 106 ? -9.864 -2.573 2.939 1.00 13.24 152 ALA A O 1
ATOM 810 N N . LEU A 1 107 ? -8.660 -4.062 1.736 1.00 14.31 153 LEU A N 1
ATOM 811 C CA . LEU A 1 107 ? -7.489 -3.977 2.594 1.00 15.90 153 LEU A CA 1
ATOM 812 C C . LEU A 1 107 ? -6.819 -2.590 2.467 1.00 16.79 153 LEU A C 1
ATOM 813 O O . LEU A 1 107 ? -6.310 -2.026 3.452 1.00 16.45 153 LEU A O 1
ATOM 818 N N . SER A 1 108 ? -6.824 -2.041 1.258 1.00 16.73 154 SER A N 1
ATOM 819 C CA . SER A 1 108 ? -6.240 -0.728 1.025 1.00 17.92 154 SER A CA 1
ATOM 820 C C . SER A 1 108 ? -7.110 0.305 1.744 1.00 17.06 154 SER A C 1
ATOM 821 O O . SER A 1 108 ? -6.592 1.163 2.451 1.00 18.96 154 SER A O 1
ATOM 824 N N . ARG A 1 109 ? -8.429 0.174 1.621 1.00 17.95 155 ARG A N 1
ATOM 825 C CA . ARG A 1 109 ? -9.363 1.084 2.292 1.00 20.31 155 ARG A CA 1
ATOM 826 C C . ARG A 1 109 ? -9.192 1.035 3.817 1.00 18.56 155 ARG A C 1
ATOM 827 O O . ARG A 1 109 ? -9.266 2.059 4.490 1.00 19.41 155 ARG A O 1
ATOM 835 N N . PHE A 1 110 ? -8.978 -0.167 4.356 1.00 21.17 156 PHE A N 1
ATOM 836 C CA . PHE A 1 110 ? -8.739 -0.371 5.790 1.00 17.64 156 PHE A CA 1
ATOM 837 C C . PHE A 1 110 ? -7.480 0.420 6.177 1.00 16.00 156 PHE A C 1
ATOM 838 O O . PHE A 1 110 ? -7.489 1.225 7.101 1.00 18.08 156 PHE A O 1
ATOM 846 N N . PHE A 1 111 ? -6.395 0.181 5.454 1.00 14.88 157 PHE A N 1
ATOM 847 C CA . PHE A 1 111 ? -5.141 0.855 5.703 1.00 15.20 157 PHE A CA 1
ATOM 848 C C . PHE A 1 111 ? -5.310 2.381 5.761 1.00 13.80 157 PHE A C 1
ATOM 849 O O . PHE A 1 111 ? -4.775 3.028 6.639 1.00 10.87 157 PHE A O 1
ATOM 857 N N . HIS A 1 112 ? -6.057 2.937 4.819 1.00 11.14 158 HIS A N 1
ATOM 858 C CA . HIS A 1 112 ? -6.276 4.370 4.768 1.00 12.08 158 HIS A CA 1
ATOM 859 C C . HIS A 1 112 ? -7.060 4.856 5.968 1.00 11.22 158 HIS A C 1
ATOM 860 O O . HIS A 1 112 ? -6.745 5.901 6.541 1.00 12.14 158 HIS A O 1
ATOM 867 N N . ALA A 1 113 ? -8.072 4.091 6.359 1.00 10.18 159 ALA A N 1
ATOM 868 C CA . ALA A 1 113 ? -8.871 4.428 7.525 1.00 11.38 159 ALA A CA 1
ATOM 869 C C . ALA A 1 113 ? -7.999 4.430 8.781 1.00 14.59 159 ALA A C 1
ATOM 870 O O . ALA A 1 113 ? -8.070 5.367 9.588 1.00 16.81 159 ALA A O 1
ATOM 872 N N . GLU A 1 114 ? -7.170 3.394 8.936 1.00 11.77 160 GLU A N 1
ATOM 873 C CA . GLU A 1 114 ? -6.255 3.294 10.072 1.00 14.45 160 GLU A CA 1
ATOM 874 C C . GLU A 1 114 ? -5.265 4.470 10.067 1.00 15.01 160 GLU A C 1
ATOM 875 O O . GLU A 1 114 ? -4.978 5.069 11.106 1.00 15.43 160 GLU A O 1
ATOM 881 N N . LEU A 1 115 ? -4.704 4.754 8.900 1.00 12.40 161 LEU A N 1
ATOM 882 C CA . LEU A 1 115 ? -3.754 5.855 8.753 1.00 16.79 161 LEU A CA 1
ATOM 883 C C . LEU A 1 115 ? -4.359 7.212 9.157 1.00 15.73 161 LEU A C 1
ATOM 884 O O . LEU A 1 115 ? -3.801 7.911 10.006 1.00 13.37 161 LEU A O 1
ATOM 889 N N . ARG A 1 116 ? -5.512 7.561 8.597 1.00 15.74 162 ARG A N 1
ATOM 890 C CA . ARG A 1 116 ? -6.125 8.836 8.925 1.00 16.29 162 ARG A CA 1
ATOM 891 C C . ARG A 1 116 ? -6.421 8.966 10.389 1.00 19.23 162 ARG A C 1
ATOM 892 O O . ARG A 1 116 ? -6.178 10.023 10.967 1.00 23.34 162 ARG A O 1
ATOM 900 N N . ALA A 1 117 ? -6.909 7.888 11.000 1.00 19.58 163 ALA A N 1
ATOM 901 C CA . ALA A 1 117 ? -7.249 7.898 12.423 1.00 18.61 163 ALA A CA 1
ATOM 902 C C . ALA A 1 117 ? -6.016 8.077 13.307 1.00 17.09 163 ALA A C 1
ATOM 903 O O . ALA A 1 117 ? -6.003 8.866 14.259 1.00 18.96 163 ALA A O 1
ATOM 905 N N . ARG A 1 118 ? -4.963 7.364 12.957 1.00 15.69 164 ARG A N 1
ATOM 906 C CA . ARG A 1 118 ? -3.734 7.423 13.704 1.00 14.03 164 ARG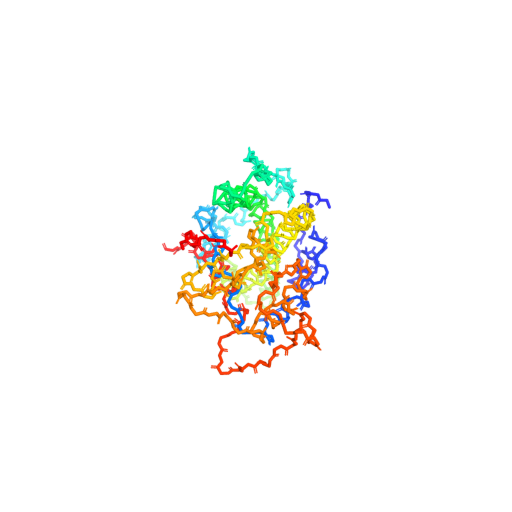 A CA 1
ATOM 907 C C . ARG A 1 118 ? -2.971 8.714 13.412 1.00 12.84 164 ARG A C 1
ATOM 908 O O . ARG A 1 118 ? -2.281 9.260 14.278 1.00 15.88 164 ARG A O 1
ATOM 916 N N . GLU A 1 119 ? -3.159 9.249 12.215 1.00 15.06 165 GLU A N 1
ATOM 917 C CA . GLU A 1 119 ? -2.473 10.476 11.813 1.00 16.40 165 GLU A CA 1
ATOM 918 C C . GLU A 1 119 ? -2.904 11.721 12.600 1.00 16.28 165 GLU A C 1
ATOM 919 O O . GLU A 1 119 ? -2.098 12.616 12.863 1.00 18.04 165 GLU A O 1
ATOM 925 N N . GLU A 1 120 ? -4.164 11.755 13.014 1.00 15.93 166 GLU A N 1
ATOM 926 C CA . GLU A 1 120 ? -4.659 12.866 13.800 1.00 17.41 166 GLU A CA 1
ATOM 927 C C . GLU A 1 120 ? -3.889 12.950 15.109 1.00 17.92 166 GLU A C 1
ATOM 928 O O . GLU A 1 120 ? -3.649 14.040 15.612 1.00 19.91 166 GLU A O 1
ATOM 934 N N . SER A 1 121 ? -3.471 11.802 15.646 1.00 18.29 167 SER A N 1
ATOM 935 C CA . SER A 1 121 ? -2.698 11.788 16.881 1.00 11.45 167 SER A CA 1
ATOM 936 C C . SER A 1 121 ? -1.280 12.204 16.598 1.00 12.05 167 SER A C 1
ATOM 937 O O . SER A 1 121 ? -0.673 12.912 17.408 1.00 14.19 167 SER A O 1
ATOM 940 N N . TYR A 1 122 ? -0.728 11.765 15.471 1.00 9.76 168 TYR A N 1
ATOM 941 C CA . TYR A 1 122 ? 0.621 12.174 15.125 1.00 10.28 168 TYR A CA 1
ATOM 942 C C . TYR A 1 122 ? 0.683 13.689 14.886 1.00 10.80 168 TYR A C 1
ATOM 943 O O . TYR A 1 122 ? 1.688 14.326 15.201 1.00 10.90 168 TYR A O 1
ATOM 952 N N . ARG A 1 123 ? -0.409 14.270 14.393 1.00 12.40 169 ARG A N 1
ATOM 953 C CA . ARG A 1 123 ? -0.494 15.722 14.165 1.00 13.29 169 ARG A CA 1
ATOM 954 C C . ARG A 1 123 ? -0.405 16.482 15.523 1.00 15.41 169 ARG A C 1
ATOM 955 O O . ARG A 1 123 ? 0.295 17.501 15.664 1.00 14.66 169 ARG A O 1
ATOM 963 N N . THR A 1 124 ? -1.114 15.976 16.524 1.00 13.62 170 THR A N 1
ATOM 964 C CA . THR A 1 124 ? -1.068 16.571 17.844 1.00 12.35 170 THR A CA 1
ATOM 965 C C . THR A 1 124 ? 0.356 16.462 18.374 1.00 13.31 170 THR A C 1
ATOM 966 O O . THR A 1 124 ? 0.900 17.421 18.949 1.00 12.43 170 THR A O 1
ATOM 970 N N . VAL A 1 125 ? 0.978 15.306 18.167 1.00 10.21 171 VAL A N 1
ATOM 971 C CA . VAL A 1 125 ? 2.350 15.142 18.626 1.00 11.57 171 VAL A CA 1
ATOM 972 C C . VAL A 1 125 ? 3.266 16.175 17.930 1.00 16.18 171 VAL A C 1
ATOM 973 O O . VAL A 1 125 ? 4.083 16.830 18.611 1.00 16.79 171 VAL A O 1
ATOM 977 N N . LEU A 1 126 ? 3.070 16.403 16.626 1.00 14.16 172 LEU A N 1
ATOM 978 C CA . LEU A 1 126 ? 3.905 17.379 15.907 1.00 12.77 172 LEU A CA 1
ATOM 979 C C . LEU A 1 126 ? 3.722 18.779 16.503 1.00 10.11 172 LEU A C 1
ATOM 980 O O . LEU A 1 126 ? 4.691 19.494 16.713 1.00 10.34 172 LEU A O 1
ATOM 985 N N . ALA A 1 127 ? 2.473 19.130 16.796 1.00 10.17 173 ALA A N 1
ATOM 986 C CA . ALA A 1 127 ? 2.093 20.431 17.369 1.00 9.98 173 ALA A CA 1
ATOM 987 C C . ALA A 1 127 ? 2.791 20.661 18.699 1.00 10.48 173 ALA A C 1
ATOM 988 O O . ALA A 1 127 ? 3.291 21.757 18.987 1.00 14.74 173 ALA A O 1
ATOM 990 N N . ASN A 1 128 ? 2.857 19.599 19.497 1.00 13.45 174 ASN A N 1
ATOM 991 C CA . ASN A 1 128 ? 3.519 19.636 20.791 1.00 6.95 174 ASN A CA 1
ATOM 992 C C . ASN A 1 128 ? 4.999 19.846 20.620 1.00 7.52 174 ASN A C 1
ATOM 993 O O . ASN A 1 128 ? 5.603 20.571 21.401 1.00 8.65 174 ASN A O 1
ATOM 998 N N . PHE A 1 129 ? 5.598 19.177 19.636 1.00 8.47 175 PHE A N 1
ATOM 999 C CA . PHE A 1 129 ? 7.032 19.309 19.377 1.00 8.92 175 PHE A CA 1
ATOM 1000 C C . PHE A 1 129 ? 7.420 20.666 18.841 1.00 9.79 175 PHE A C 1
ATOM 1001 O O . PHE A 1 129 ? 8.445 21.240 19.261 1.00 11.01 175 PHE A O 1
ATOM 1009 N N . CYS A 1 130 ? 6.587 21.173 17.934 1.00 10.57 176 CYS A N 1
ATOM 1010 C CA . CYS A 1 130 ? 6.722 22.514 17.348 1.00 12.28 176 CYS A CA 1
ATOM 1011 C C . CYS A 1 130 ? 6.573 23.583 18.443 1.00 13.67 176 CYS A C 1
ATOM 1012 O O . CYS A 1 130 ? 7.243 24.614 18.414 1.00 12.84 176 CYS A O 1
ATOM 1015 N N . SER A 1 131 ? 5.691 23.324 19.411 1.00 14.09 177 SER A N 1
ATOM 1016 C CA . SER A 1 131 ? 5.475 24.223 20.546 1.00 12.48 177 SER A CA 1
ATOM 1017 C C . SER A 1 131 ? 6.740 24.282 21.422 1.00 14.40 177 SER A C 1
ATOM 1018 O O . SER A 1 131 ? 7.207 25.367 21.765 1.00 15.16 177 SER A O 1
ATOM 1021 N N . ALA A 1 132 ? 7.319 23.123 21.757 1.00 13.12 178 ALA A N 1
ATOM 1022 C CA . ALA A 1 132 ? 8.529 23.081 22.576 1.00 12.07 178 ALA A CA 1
ATOM 1023 C C . ALA A 1 132 ? 9.663 23.666 21.757 1.00 13.61 178 ALA A C 1
ATOM 1024 O O . ALA A 1 132 ? 10.575 24.274 22.307 1.00 16.50 178 ALA A O 1
ATOM 1026 N N . LEU A 1 133 ? 9.611 23.486 20.441 1.00 14.49 179 LEU A N 1
ATOM 1027 C CA . LEU A 1 133 ? 10.650 24.030 19.571 1.00 15.85 179 LEU A CA 1
ATOM 1028 C C . LEU A 1 133 ? 10.553 25.555 19.641 1.00 12.91 179 LEU A C 1
ATOM 1029 O O . LEU A 1 133 ? 11.535 26.225 19.954 1.00 14.42 179 LEU A O 1
ATOM 1034 N N . TYR A 1 134 ? 9.362 26.084 19.376 1.00 13.32 180 TYR A N 1
ATOM 1035 C CA . TYR A 1 134 ? 9.117 27.523 19.424 1.00 13.20 180 TYR A CA 1
ATOM 1036 C C . TYR A 1 134 ? 9.579 28.162 20.758 1.00 14.36 180 TYR A C 1
ATOM 1037 O O . TYR A 1 134 ? 10.226 29.209 20.767 1.00 13.49 180 TYR A O 1
ATOM 1046 N N . ARG A 1 135 ? 9.250 27.518 21.874 1.00 17.72 181 ARG A N 1
ATOM 1047 C CA . ARG A 1 135 ? 9.615 28.005 23.207 1.00 16.41 181 ARG A CA 1
ATOM 1048 C C . ARG A 1 135 ? 11.120 28.027 23.447 1.00 16.93 181 ARG A C 1
ATOM 1049 O O . ARG A 1 135 ? 11.642 28.988 23.988 1.00 18.78 181 ARG A O 1
ATOM 1057 N N . TYR A 1 136 ? 11.843 27.019 22.982 1.00 14.96 182 TYR A N 1
ATOM 1058 C CA . TYR A 1 136 ? 13.288 27.033 23.163 1.00 14.26 182 TYR A CA 1
ATOM 1059 C C . TYR A 1 136 ? 13.862 28.227 22.377 1.00 15.55 182 TYR A C 1
ATOM 1060 O O . TYR A 1 136 ? 14.736 28.955 22.848 1.00 16.24 182 TYR A O 1
ATOM 1069 N N . LEU A 1 137 ? 13.365 28.419 21.165 1.00 18.61 183 LEU A N 1
ATOM 1070 C CA . LEU A 1 137 ? 13.818 29.525 20.324 1.00 19.41 183 LEU A CA 1
ATOM 1071 C C . LEU A 1 137 ? 13.519 30.883 20.987 1.00 19.58 183 LEU A C 1
ATOM 1072 O O . LEU A 1 137 ? 14.370 31.775 21.002 1.00 15.78 183 LEU A O 1
ATOM 1077 N N . ARG A 1 138 ? 12.321 31.014 21.555 1.00 16.97 184 ARG A N 1
ATOM 1078 C CA . ARG A 1 138 ? 11.919 32.232 22.237 1.00 15.06 184 ARG A CA 1
ATOM 1079 C C . ARG A 1 138 ? 12.825 32.455 23.462 1.00 15.46 184 ARG A C 1
ATOM 1080 O O . ARG A 1 138 ? 13.283 33.577 23.720 1.00 15.36 184 ARG A O 1
ATOM 1088 N N . ALA A 1 139 ? 13.167 31.381 24.164 1.00 13.57 185 ALA A N 1
ATOM 1089 C CA . ALA A 1 139 ? 14.031 31.504 25.325 1.00 11.72 185 ALA A CA 1
ATOM 1090 C C . ALA A 1 139 ? 15.457 31.916 24.939 1.00 16.17 185 ALA A C 1
ATOM 1091 O O . ALA A 1 139 ? 16.101 32.712 25.635 1.00 19.24 185 ALA A O 1
ATOM 1093 N N . SER A 1 140 ? 15.964 31.387 23.837 1.00 14.82 186 SER A N 1
ATOM 1094 C CA . SER A 1 140 ? 17.313 31.736 23.392 1.00 19.38 186 SER A CA 1
ATOM 1095 C C . SER A 1 140 ? 17.403 33.203 23.011 1.00 17.60 186 SER A C 1
ATOM 1096 O O . SER A 1 140 ? 18.402 33.855 23.264 1.00 17.71 186 SER A O 1
ATOM 1099 N N . VAL A 1 141 ? 16.369 33.682 22.329 1.00 18.50 187 VAL A N 1
ATOM 1100 C CA . VAL A 1 141 ? 16.268 35.058 21.865 1.00 18.34 187 VAL A CA 1
ATOM 1101 C C . VAL A 1 141 ? 16.179 36.020 23.040 1.00 18.43 187 VAL A C 1
ATOM 1102 O O . VAL A 1 141 ? 16.793 37.079 23.018 1.00 19.87 187 VAL A O 1
ATOM 1106 N N . ARG A 1 142 ? 15.442 35.630 24.081 1.00 21.01 188 ARG A N 1
ATOM 1107 C CA . ARG A 1 142 ? 15.300 36.452 25.275 1.00 17.05 188 ARG A CA 1
ATOM 1108 C C . ARG A 1 142 ? 16.671 36.606 25.934 1.00 21.96 188 ARG A C 1
ATOM 1109 O O . ARG A 1 142 ? 17.036 37.694 26.384 1.00 26.12 188 ARG A O 1
ATOM 1117 N N . GLN A 1 143 ? 17.431 35.517 25.974 1.00 21.72 189 GLN A N 1
ATOM 1118 C CA . GLN A 1 143 ? 18.758 35.512 26.572 1.00 24.93 189 GLN A CA 1
ATOM 1119 C C . GLN A 1 143 ? 19.767 36.344 25.774 1.00 26.03 189 GLN A C 1
ATOM 1120 O O . GLN A 1 143 ? 20.637 36.991 26.354 1.00 24.43 189 GLN A O 1
ATOM 1126 N N . LEU A 1 144 ? 19.657 36.319 24.449 1.00 26.10 190 LEU A N 1
ATOM 1127 C CA . LEU A 1 144 ? 20.549 37.103 23.592 1.00 29.82 190 LEU A CA 1
ATOM 1128 C C . LEU A 1 144 ? 20.257 38.595 23.776 1.00 31.32 190 LEU A C 1
ATOM 1129 O O . LEU A 1 144 ? 21.163 39.438 23.782 1.00 31.23 190 LEU A O 1
ATOM 1134 N N . HIS A 1 145 ? 18.973 38.907 23.898 1.00 31.18 191 HIS A N 1
ATOM 1135 C CA . HIS A 1 145 ? 18.521 40.264 24.102 1.00 28.14 191 HIS A CA 1
ATOM 1136 C C . HIS A 1 145 ? 19.111 40.775 25.419 1.00 28.81 191 HIS A C 1
ATOM 1137 O O . HIS A 1 145 ? 19.548 41.915 25.499 1.00 30.46 191 HIS A O 1
ATOM 1144 N N . ARG A 1 146 ? 19.149 39.919 26.438 1.00 28.66 192 ARG A N 1
ATOM 1145 C CA . ARG A 1 146 ? 19.701 40.279 27.740 1.00 29.07 192 ARG A CA 1
ATOM 1146 C C . ARG A 1 146 ? 21.179 40.664 27.643 1.00 31.40 192 ARG A C 1
ATOM 1147 O O . ARG A 1 146 ? 21.592 41.746 28.070 1.00 29.37 192 ARG A O 1
ATOM 1155 N N . GLN A 1 147 ? 21.966 39.765 27.070 1.00 35.12 193 GLN A N 1
ATOM 1156 C CA . GLN A 1 147 ? 23.399 39.962 26.905 1.00 40.36 193 GLN A CA 1
ATOM 1157 C C . GLN A 1 147 ? 23.720 41.198 26.081 1.00 41.37 193 GLN A C 1
ATOM 1158 O O . GLN A 1 147 ? 24.598 41.982 26.440 1.00 42.06 193 GLN A O 1
ATOM 1164 N N . ALA A 1 148 ? 22.997 41.364 24.980 1.00 41.26 194 ALA A N 1
ATOM 1165 C CA . ALA A 1 148 ? 23.198 42.490 24.091 1.00 44.45 194 ALA A CA 1
ATOM 1166 C C . ALA A 1 148 ? 22.900 43.799 24.806 1.00 47.10 194 ALA A C 1
ATOM 1167 O O . ALA A 1 148 ? 23.762 44.676 24.903 1.00 46.40 194 ALA A O 1
ATOM 1169 N N . HIS A 1 149 ? 21.683 43.927 25.319 1.00 50.50 195 HIS A N 1
ATOM 1170 C CA . HIS A 1 149 ? 21.288 45.128 26.039 1.00 55.09 195 HIS A CA 1
ATOM 1171 C C . HIS A 1 149 ? 22.253 45.391 27.200 1.00 56.84 195 HIS A C 1
ATOM 1172 O O . HIS A 1 149 ? 22.502 46.541 27.574 1.00 55.68 195 HIS A O 1
ATOM 1179 N N . MET A 1 150 ? 22.761 44.312 27.786 1.00 58.19 196 MET A N 1
ATOM 1180 C CA . MET A 1 150 ? 23.703 44.399 28.889 1.00 60.54 196 MET A CA 1
ATOM 1181 C C . MET A 1 150 ? 24.967 45.074 28.367 1.00 60.96 196 MET A C 1
ATOM 1182 O O . MET A 1 150 ? 25.716 45.695 29.116 1.00 61.83 196 MET A O 1
ATOM 1187 N N . ARG A 1 151 ? 25.202 44.939 27.071 1.00 61.48 197 ARG A N 1
ATOM 1188 C CA . ARG A 1 151 ? 26.363 45.541 26.448 1.00 63.87 197 ARG A CA 1
ATOM 1189 C C . ARG A 1 151 ? 25.985 46.823 25.712 1.00 65.84 197 ARG A C 1
ATOM 1190 O O . ARG A 1 151 ? 26.600 47.171 24.706 1.00 69.45 197 ARG A O 1
ATOM 1198 N N . GLY A 1 152 ? 24.943 47.500 26.187 1.00 67.03 198 GLY A N 1
ATOM 1199 C CA . GLY A 1 152 ? 24.514 48.748 25.574 1.00 68.34 198 GLY A CA 1
ATOM 1200 C C . GLY A 1 152 ? 23.767 48.638 24.256 1.00 69.90 198 GLY A C 1
ATOM 1201 O O . GLY A 1 152 ? 23.174 49.621 23.796 1.00 71.31 198 GLY A O 1
ATOM 1202 N N . ARG A 1 153 ? 23.788 47.453 23.649 1.00 69.42 199 ARG A N 1
ATOM 1203 C CA . ARG A 1 153 ? 23.113 47.214 22.377 1.00 65.69 199 ARG A CA 1
ATOM 1204 C C . ARG A 1 153 ? 21.717 46.622 22.596 1.00 64.09 199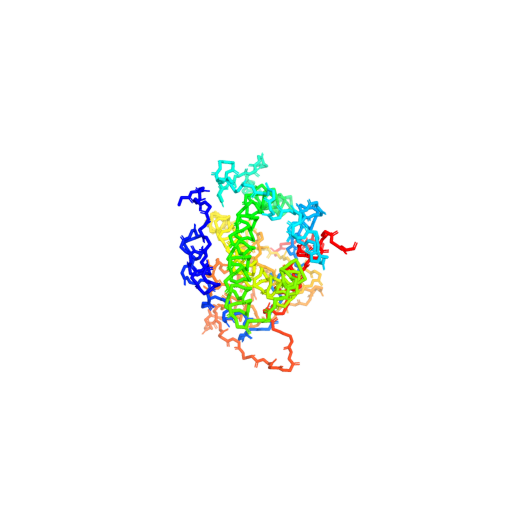 ARG A C 1
ATOM 1205 O O . ARG A 1 153 ? 21.562 45.410 22.735 1.00 64.17 199 ARG A O 1
ATOM 1207 N N . ASP A 1 154 ? 20.703 47.478 22.650 1.00 62.20 200 ASP A N 1
ATOM 1208 C CA . ASP A 1 154 ? 19.333 47.012 22.851 1.00 61.00 200 ASP A CA 1
ATOM 1209 C C . ASP A 1 154 ? 18.605 46.873 21.514 1.00 59.08 200 ASP A C 1
ATOM 1210 O O . ASP A 1 154 ? 18.291 47.871 20.855 1.00 59.56 200 ASP A O 1
ATOM 1212 N N . ARG A 1 155 ? 18.364 45.625 21.111 1.00 56.41 201 ARG A N 1
ATOM 1213 C CA . ARG A 1 155 ? 17.674 45.322 19.852 1.00 50.16 201 ARG A CA 1
ATOM 1214 C C . ARG A 1 155 ? 16.186 45.047 20.090 1.00 44.14 201 ARG A C 1
ATOM 1215 O O . ARG A 1 155 ? 15.733 44.994 21.234 1.00 46.65 201 ARG A O 1
ATOM 1217 N N . ASP A 1 156 ? 15.415 44.925 19.020 1.00 36.59 202 ASP A N 1
ATOM 1218 C CA . ASP A 1 156 ? 13.994 44.653 19.161 1.00 32.93 202 ASP A CA 1
ATOM 1219 C C . ASP A 1 156 ? 13.788 43.147 19.294 1.00 29.78 202 ASP A C 1
ATOM 1220 O O . ASP A 1 156 ? 14.078 42.385 18.368 1.00 28.97 202 ASP A O 1
ATOM 1225 N N . LEU A 1 157 ? 13.336 42.731 20.471 1.00 23.39 203 LEU A N 1
ATOM 1226 C CA . LEU A 1 157 ? 13.093 41.335 20.772 1.00 20.81 203 LEU A CA 1
ATOM 1227 C C . LEU A 1 157 ? 12.195 40.693 19.725 1.00 19.25 203 LEU A C 1
ATOM 1228 O O . LEU A 1 157 ? 12.524 39.640 19.191 1.00 20.88 203 LEU A O 1
ATOM 1233 N N . GLY A 1 158 ? 11.065 41.329 19.439 1.00 16.80 204 GLY A N 1
ATOM 1234 C CA . GLY A 1 158 ? 10.133 40.815 18.450 1.00 19.30 204 GLY A CA 1
ATOM 1235 C C . GLY A 1 158 ? 10.746 40.521 17.085 1.00 21.20 204 GLY A C 1
ATOM 1236 O O . GLY A 1 158 ? 10.425 39.508 16.462 1.00 23.26 204 GLY A O 1
ATOM 1237 N N . GLU A 1 159 ? 11.620 41.412 16.625 1.00 20.84 205 GLU A N 1
ATOM 1238 C CA . GLU A 1 159 ? 12.292 41.258 15.353 1.00 22.59 205 GLU A CA 1
ATOM 1239 C C . GLU A 1 159 ? 13.206 40.049 15.496 1.00 21.05 205 GLU A C 1
ATOM 1240 O O . GLU A 1 159 ? 13.192 39.158 14.654 1.00 20.15 205 GLU A O 1
ATOM 1246 N N . MET A 1 160 ? 13.977 40.007 16.578 1.00 16.43 206 MET A N 1
ATOM 1247 C CA . MET A 1 160 ? 14.873 38.884 16.823 1.00 20.19 206 MET A CA 1
ATOM 1248 C C . MET A 1 160 ? 14.130 37.537 16.790 1.00 21.66 206 MET A C 1
ATOM 1249 O O . MET A 1 160 ? 14.595 36.576 16.163 1.00 22.65 206 MET A O 1
ATOM 1254 N N . LEU A 1 161 ? 12.983 37.477 17.466 1.00 19.35 207 LEU A N 1
ATOM 1255 C CA . LEU A 1 161 ? 12.182 36.264 17.528 1.00 19.19 207 LEU A CA 1
ATOM 1256 C C . LEU A 1 161 ? 11.740 35.801 16.144 1.00 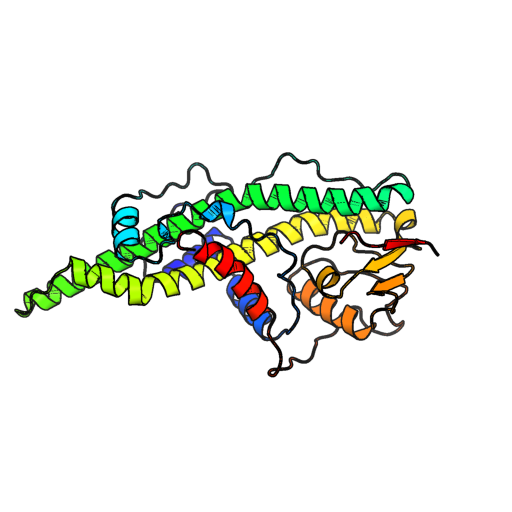19.47 207 LEU A C 1
ATOM 1257 O O . LEU A 1 161 ? 11.917 34.632 15.794 1.00 18.18 207 LEU A O 1
ATOM 1262 N N . ARG A 1 162 ? 11.200 36.721 15.349 1.00 19.27 208 ARG A N 1
ATOM 1263 C CA . ARG A 1 162 ? 10.746 36.393 14.000 1.00 20.38 208 ARG A CA 1
ATOM 1264 C C . ARG A 1 162 ? 11.896 35.954 13.095 1.00 20.96 208 ARG A C 1
ATOM 1265 O O . ARG A 1 162 ? 11.732 35.097 12.232 1.00 19.29 208 ARG A O 1
ATOM 1273 N N . ALA A 1 163 ? 13.078 36.497 13.318 1.00 20.27 209 ALA A N 1
ATOM 1274 C CA . ALA A 1 163 ? 14.200 36.126 12.486 1.00 23.65 209 ALA A CA 1
ATOM 1275 C C . ALA A 1 163 ? 14.688 34.712 12.801 1.00 24.50 209 ALA A C 1
ATOM 1276 O O . ALA A 1 163 ? 14.994 33.946 11.891 1.00 27.39 209 ALA A O 1
ATOM 1278 N N . THR A 1 164 ? 14.752 34.349 14.074 1.00 22.70 210 THR A N 1
ATOM 1279 C CA . THR A 1 164 ? 15.229 33.015 14.415 1.00 20.76 210 THR A CA 1
ATOM 1280 C C . THR A 1 164 ? 14.251 31.954 13.958 1.00 16.20 210 THR A C 1
ATOM 1281 O O . THR A 1 164 ? 14.635 30.823 13.701 1.00 16.37 210 THR A O 1
ATOM 1285 N N . ILE A 1 165 ? 12.984 32.320 13.865 1.00 16.30 211 ILE A N 1
ATOM 1286 C CA . ILE A 1 165 ? 11.971 31.393 13.407 1.00 15.18 211 ILE A CA 1
ATOM 1287 C C . ILE A 1 165 ? 12.247 31.098 11.936 1.00 19.84 211 ILE A C 1
ATOM 1288 O O . ILE A 1 165 ? 12.327 29.942 11.536 1.00 22.65 211 ILE A O 1
ATOM 1293 N N . ALA A 1 166 ? 12.483 32.144 11.148 1.00 25.03 212 ALA A N 1
ATOM 1294 C CA . ALA A 1 166 ? 12.782 31.999 9.724 1.00 22.91 212 ALA A CA 1
ATOM 1295 C C . ALA A 1 166 ? 14.044 31.175 9.612 1.00 22.97 212 ALA A C 1
ATOM 1296 O O . ALA A 1 166 ? 14.114 30.178 8.910 1.00 27.42 212 ALA A O 1
ATOM 1298 N N . ASP A 1 167 ? 15.037 31.582 10.368 1.00 25.07 213 ASP A N 1
ATOM 1299 C CA . ASP A 1 167 ? 16.321 30.928 10.373 1.00 26.18 213 ASP A CA 1
ATOM 1300 C C . ASP A 1 167 ? 16.374 29.450 10.868 1.00 26.38 213 ASP A C 1
ATOM 1301 O O . ASP A 1 167 ? 16.947 28.595 10.190 1.00 25.27 213 ASP A O 1
ATOM 1306 N N . ARG A 1 168 ? 15.708 29.121 11.971 1.00 20.74 214 ARG A N 1
ATOM 1307 C CA . ARG A 1 168 ? 15.811 27.773 12.516 1.00 20.66 214 ARG A CA 1
ATOM 1308 C C . ARG A 1 168 ? 14.567 26.889 12.609 1.00 20.87 214 ARG A C 1
ATOM 1309 O O . ARG A 1 168 ? 14.650 25.681 12.415 1.00 20.78 214 ARG A O 1
ATOM 1317 N N . TYR A 1 169 ? 13.434 27.496 12.928 1.00 18.06 215 TYR A N 1
ATOM 1318 C CA . TYR A 1 169 ? 12.171 26.798 13.128 1.00 18.95 215 TYR A CA 1
ATOM 1319 C C . TYR A 1 169 ? 11.705 25.860 12.030 1.00 21.56 215 TYR A C 1
ATOM 1320 O O . TYR A 1 169 ? 11.326 24.712 12.293 1.00 19.74 215 TYR A O 1
ATOM 1329 N N . TYR A 1 170 ? 11.717 26.340 10.799 1.00 20.70 216 TYR A N 1
ATOM 1330 C CA . TYR A 1 170 ? 11.198 25.508 9.733 1.00 19.92 216 TYR A CA 1
ATOM 1331 C C . TYR A 1 170 ? 12.098 24.315 9.453 1.00 18.93 216 TYR A C 1
ATOM 1332 O O . TYR A 1 170 ? 11.623 23.189 9.320 1.00 16.30 216 TYR A O 1
ATOM 1341 N N . ARG A 1 171 ? 13.400 24.539 9.527 1.00 17.14 217 ARG A N 1
ATOM 1342 C CA . ARG A 1 171 ? 14.363 23.483 9.288 1.00 19.01 217 ARG A CA 1
ATOM 1343 C C . ARG A 1 171 ? 14.289 22.420 10.376 1.00 19.68 217 ARG A C 1
ATOM 1344 O O . ARG A 1 171 ? 14.422 21.233 10.102 1.00 20.08 217 ARG A O 1
ATOM 1346 N N . GLU A 1 172 ? 14.087 22.853 11.613 1.00 21.97 218 GLU A N 1
ATOM 1347 C CA . GLU A 1 172 ? 14.018 21.929 12.740 1.00 21.28 218 GLU A CA 1
ATOM 1348 C C . GLU A 1 172 ? 12.733 21.118 12.749 1.00 17.51 218 GLU A C 1
ATOM 1349 O O . GLU A 1 172 ? 12.765 19.917 13.007 1.00 14.02 218 GLU A O 1
ATOM 1355 N N . THR A 1 173 ? 11.632 21.762 12.371 1.00 16.66 219 THR A N 1
ATOM 1356 C CA . THR A 1 173 ? 10.317 21.139 12.288 1.00 16.17 219 THR A CA 1
ATOM 1357 C C . THR A 1 173 ? 10.343 20.034 11.219 1.00 20.70 219 THR A C 1
ATOM 1358 O O . THR A 1 173 ? 9.788 18.950 11.405 1.00 21.65 219 THR A O 1
ATOM 1362 N N . ALA A 1 174 ? 11.003 20.317 10.103 1.00 20.22 220 ALA A N 1
ATOM 1363 C CA . ALA A 1 174 ? 11.112 19.372 9.007 1.00 15.82 220 ALA A CA 1
ATOM 1364 C C . ALA A 1 174 ? 11.848 18.108 9.440 1.00 15.09 220 ALA A C 1
ATOM 1365 O O . ALA A 1 174 ? 11.454 17.010 9.069 1.00 17.72 220 ALA A O 1
ATOM 1367 N N . ARG A 1 175 ? 12.931 18.290 10.197 1.00 14.07 221 ARG A N 1
ATOM 1368 C CA . ARG A 1 175 ? 13.784 17.213 10.682 1.00 13.17 221 ARG A CA 1
ATOM 1369 C C . ARG A 1 175 ? 12.983 16.332 11.644 1.00 16.69 221 ARG A C 1
ATOM 1370 O O . ARG A 1 175 ? 13.053 15.083 11.573 1.00 14.01 221 ARG A O 1
ATOM 1378 N N . LEU A 1 176 ? 12.205 16.973 12.517 1.00 11.21 222 LEU A N 1
ATOM 1379 C CA . LEU A 1 176 ? 11.368 16.240 13.455 1.00 11.43 222 LEU A CA 1
ATOM 1380 C C . LEU A 1 176 ? 10.248 15.508 12.704 1.00 12.34 222 LEU A C 1
ATOM 1381 O O . LEU A 1 176 ? 9.950 14.327 12.987 1.00 13.23 222 LEU A O 1
ATOM 1386 N N . ALA A 1 177 ? 9.622 16.216 11.763 1.00 6.23 223 ALA A N 1
ATOM 1387 C CA . ALA A 1 177 ? 8.522 15.670 10.971 1.00 9.46 223 ALA A CA 1
ATOM 1388 C C . ALA A 1 177 ? 8.924 14.406 10.199 1.00 9.67 223 ALA A C 1
ATOM 1389 O O . ALA A 1 177 ? 8.186 13.429 10.166 1.00 14.00 223 ALA A O 1
ATOM 1391 N N . ARG A 1 178 ? 10.102 14.415 9.597 1.00 12.37 224 ARG A N 1
ATOM 1392 C CA . ARG A 1 178 ? 10.569 13.259 8.848 1.00 15.61 224 ARG A CA 1
ATOM 1393 C C . ARG A 1 178 ? 10.513 11.977 9.672 1.00 15.97 224 ARG A C 1
ATOM 1394 O O . ARG A 1 178 ? 9.802 11.031 9.316 1.00 16.05 224 ARG A O 1
ATOM 1402 N N . VAL A 1 179 ? 11.241 11.951 10.780 1.00 13.45 225 VAL A N 1
ATOM 1403 C CA . VAL A 1 179 ? 11.258 10.775 11.644 1.00 13.43 225 VAL A CA 1
ATOM 1404 C C . VAL A 1 179 ? 9.897 10.456 12.243 1.00 13.28 225 VAL A C 1
ATOM 1405 O O . VAL A 1 179 ? 9.529 9.276 12.370 1.00 12.14 225 VAL A O 1
ATOM 1409 N N . LEU A 1 180 ? 9.132 11.495 12.583 1.00 13.72 226 LEU A N 1
ATOM 1410 C CA . LEU A 1 180 ? 7.812 11.306 13.164 1.00 10.78 226 LEU A CA 1
ATOM 1411 C C . LEU A 1 180 ? 6.905 10.564 12.206 1.00 12.03 226 LEU A C 1
ATOM 1412 O O . LEU A 1 180 ? 6.256 9.580 12.587 1.00 9.91 226 LEU A O 1
ATOM 1417 N N . PHE A 1 181 ? 6.849 11.024 10.965 1.00 11.42 227 PHE A N 1
ATOM 1418 C CA . PHE A 1 181 ? 5.990 10.382 9.982 1.00 11.88 227 PHE A CA 1
ATOM 1419 C C . PHE A 1 181 ? 6.570 9.081 9.421 1.00 11.63 227 PHE A C 1
ATOM 1420 O O . PHE A 1 181 ? 5.828 8.256 8.890 1.00 12.70 227 PHE A O 1
ATOM 1428 N N . LEU A 1 182 ? 7.883 8.904 9.499 1.00 12.24 228 LEU A N 1
ATOM 1429 C CA . LEU A 1 182 ? 8.466 7.641 9.066 1.00 13.77 228 LEU A CA 1
ATOM 1430 C C . LEU A 1 182 ? 7.954 6.589 10.077 1.00 15.84 228 LEU A C 1
ATOM 1431 O O . LEU A 1 182 ? 7.563 5.462 9.695 1.00 14.98 228 LEU A O 1
ATOM 1436 N N . HIS A 1 183 ? 7.860 6.979 11.351 1.00 13.87 229 HIS A N 1
ATOM 1437 C CA . HIS A 1 183 ? 7.351 6.070 12.367 1.00 11.78 229 HIS A CA 1
ATOM 1438 C C . HIS A 1 183 ? 5.901 5.730 12.096 1.00 10.84 229 HIS A C 1
ATOM 1439 O O . HIS A 1 183 ? 5.514 4.579 12.221 1.00 13.62 229 HIS A O 1
ATOM 1446 N N . LEU A 1 184 ? 5.081 6.726 11.785 1.00 9.46 230 LEU A N 1
ATOM 1447 C CA . LEU A 1 184 ? 3.667 6.473 11.505 1.00 8.71 230 LEU A CA 1
ATOM 1448 C C . LEU A 1 184 ? 3.504 5.409 10.434 1.00 9.75 230 LEU A C 1
ATOM 1449 O O . LEU A 1 184 ? 2.781 4.445 10.627 1.00 10.90 230 LEU A O 1
ATOM 1454 N N . TYR A 1 185 ? 4.159 5.609 9.298 1.00 11.85 231 TYR A N 1
ATOM 1455 C CA . TYR A 1 185 ? 4.064 4.680 8.175 1.00 15.03 231 TYR A CA 1
ATOM 1456 C C . TYR A 1 185 ? 4.690 3.312 8.448 1.00 10.26 231 TYR A C 1
ATOM 1457 O O . TYR A 1 185 ? 4.048 2.289 8.217 1.00 9.88 231 TYR A O 1
ATOM 1466 N N . LEU A 1 186 ? 5.909 3.285 8.979 1.00 11.50 232 LEU A N 1
ATOM 1467 C CA . LEU A 1 186 ? 6.544 1.996 9.241 1.00 11.27 232 LEU A CA 1
ATOM 1468 C C . LEU A 1 186 ? 5.790 1.140 10.245 1.00 13.98 232 LEU A C 1
ATOM 1469 O O . LEU A 1 186 ? 5.471 -0.001 9.939 1.00 14.90 232 LEU A O 1
ATOM 1474 N N . PHE A 1 187 ? 5.427 1.713 11.394 1.00 11.89 233 PHE A N 1
ATOM 1475 C CA . PHE A 1 187 ? 4.722 0.982 12.444 1.00 9.33 233 PHE A CA 1
ATOM 1476 C C . PHE A 1 187 ? 3.354 0.482 11.996 1.00 11.57 233 PHE A C 1
ATOM 1477 O O . PHE A 1 187 ? 2.975 -0.647 12.323 1.00 13.81 233 PHE A O 1
ATOM 1485 N N . LEU A 1 188 ? 2.614 1.299 11.242 1.00 9.65 234 LEU A N 1
ATOM 1486 C CA . LEU A 1 188 ? 1.293 0.898 10.786 1.00 8.16 234 LEU A CA 1
ATOM 1487 C C . LEU A 1 188 ? 1.327 -0.175 9.704 1.00 9.54 234 LEU A C 1
ATOM 1488 O O . LEU A 1 188 ? 0.626 -1.181 9.815 1.00 13.67 234 LEU A O 1
ATOM 1493 N N . THR A 1 189 ? 2.134 0.018 8.659 1.00 12.34 235 THR A N 1
ATOM 1494 C CA . THR A 1 189 ? 2.187 -0.980 7.571 1.00 10.74 235 THR A CA 1
ATOM 1495 C C . THR A 1 189 ? 2.663 -2.346 8.113 1.00 13.44 235 THR A C 1
ATOM 1496 O O . THR A 1 189 ? 2.137 -3.390 7.719 1.00 10.13 235 THR A O 1
ATOM 1500 N N . ARG A 1 190 ? 3.632 -2.315 9.032 1.00 8.11 236 ARG A N 1
ATOM 1501 C CA . ARG A 1 190 ? 4.156 -3.509 9.669 1.00 12.14 236 ARG A CA 1
ATOM 1502 C C . ARG A 1 190 ? 3.045 -4.222 10.424 1.00 12.55 236 ARG A C 1
ATOM 1503 O O . ARG A 1 190 ? 2.790 -5.421 10.222 1.00 12.21 236 ARG A O 1
ATOM 1511 N N . GLU A 1 191 ? 2.369 -3.462 11.277 1.00 9.78 237 GLU A N 1
ATOM 1512 C CA . GLU A 1 191 ? 1.269 -3.985 12.072 1.00 8.55 237 GLU A CA 1
ATOM 1513 C C . GLU A 1 191 ? 0.200 -4.679 11.234 1.00 10.70 237 GLU A C 1
ATOM 1514 O O . GLU A 1 191 ? -0.234 -5.773 11.562 1.00 12.79 237 GLU A O 1
ATOM 1520 N N . ILE A 1 192 ? -0.268 -4.017 10.187 1.00 10.71 238 ILE A N 1
ATOM 1521 C CA . ILE A 1 192 ? -1.302 -4.579 9.337 1.00 9.59 238 ILE A CA 1
ATOM 1522 C C . ILE A 1 192 ? -0.793 -5.732 8.472 1.00 13.75 238 ILE A C 1
ATOM 1523 O O . ILE A 1 192 ? -1.389 -6.820 8.448 1.00 11.58 238 ILE A O 1
ATOM 1528 N N . LEU A 1 193 ? 0.330 -5.489 7.795 1.00 13.17 239 LEU A N 1
ATOM 1529 C CA . LEU A 1 193 ? 0.919 -6.454 6.889 1.00 10.50 239 LEU A CA 1
ATOM 1530 C C . LEU A 1 193 ? 1.403 -7.745 7.527 1.00 13.63 239 LEU A C 1
ATOM 1531 O O . LEU A 1 193 ? 1.234 -8.794 6.933 1.00 11.82 239 LEU A O 1
ATOM 1536 N N . TRP A 1 194 ? 1.994 -7.701 8.721 1.00 13.10 240 TRP A N 1
ATOM 1537 C CA . TRP A 1 194 ? 2.426 -8.959 9.308 1.00 12.48 240 TRP A CA 1
ATOM 1538 C C . TRP A 1 194 ? 1.235 -9.806 9.679 1.00 11.23 240 TRP A C 1
ATOM 1539 O O . TRP A 1 194 ? 1.285 -11.013 9.497 1.00 12.67 240 TRP A O 1
ATOM 1550 N N . ALA A 1 195 ? 0.137 -9.182 10.092 1.00 10.35 241 ALA A N 1
ATOM 1551 C CA . ALA A 1 195 ? -1.056 -9.933 10.425 1.00 11.12 241 ALA A CA 1
ATOM 1552 C C . ALA A 1 195 ? -1.658 -10.531 9.163 1.00 16.46 241 ALA A C 1
ATOM 1553 O O . ALA A 1 195 ? -2.062 -11.699 9.181 1.00 19.96 241 ALA A O 1
ATOM 1555 N N . ALA A 1 196 ? -1.732 -9.752 8.074 1.00 13.50 242 ALA A N 1
ATOM 1556 C CA . ALA A 1 196 ? -2.312 -10.255 6.816 1.00 12.19 242 ALA A CA 1
ATOM 1557 C C . ALA A 1 196 ? -1.410 -11.285 6.104 1.00 14.21 242 ALA A C 1
ATOM 1558 O O . ALA A 1 196 ? -1.906 -12.215 5.470 1.00 14.36 242 ALA A O 1
ATOM 1560 N N . TYR A 1 197 ? -0.100 -11.154 6.285 1.00 12.17 243 TYR A N 1
ATOM 1561 C CA . TYR A 1 197 ? 0.877 -12.052 5.682 1.00 18.97 243 TYR A CA 1
ATOM 1562 C C . TYR A 1 197 ? 0.694 -13.461 6.218 1.00 20.37 243 TYR A C 1
ATOM 1563 O O . TYR A 1 197 ? 0.789 -14.444 5.476 1.00 17.95 243 TYR A O 1
ATOM 1572 N N . ALA A 1 198 ? 0.522 -13.543 7.529 1.00 20.40 244 ALA A N 1
ATOM 1573 C CA . ALA A 1 198 ? 0.334 -14.810 8.209 1.00 23.16 244 ALA A CA 1
ATOM 1574 C C . ALA A 1 198 ? -0.900 -15.520 7.674 1.00 22.97 244 ALA A C 1
ATOM 1575 O O . ALA A 1 198 ? -0.886 -16.726 7.436 1.00 25.17 244 ALA A O 1
ATOM 1577 N N . GLU A 1 199 ? -1.952 -14.755 7.426 1.00 19.84 245 GLU A N 1
ATOM 1578 C CA . GLU A 1 199 ? -3.176 -15.334 6.933 1.00 16.13 245 GLU A CA 1
ATOM 1579 C C . GLU A 1 199 ? -3.104 -15.785 5.497 1.00 16.68 245 GLU A C 1
ATOM 1580 O O . GLU A 1 199 ? -3.680 -16.815 5.140 1.00 15.49 245 GLU A O 1
ATOM 1586 N N . GLN A 1 200 ? -2.402 -15.016 4.672 1.00 16.19 246 GLN A N 1
ATOM 1587 C CA . GLN A 1 200 ? -2.267 -15.330 3.252 1.00 11.60 246 GLN A CA 1
ATOM 1588 C C . GLN A 1 200 ? -1.392 -16.561 3.086 1.00 12.68 246 GLN A C 1
ATOM 1589 O O . GLN A 1 200 ? -1.580 -17.370 2.175 1.00 12.99 246 GLN A O 1
ATOM 1595 N N . MET A 1 201 ? -0.424 -16.691 3.976 1.00 14.32 247 MET A N 1
ATOM 1596 C CA . MET A 1 201 ? 0.475 -17.817 3.973 1.00 16.20 247 MET A CA 1
ATOM 1597 C C . MET A 1 201 ? -0.371 -19.077 4.092 1.00 18.41 247 MET A C 1
ATOM 1598 O O . MET A 1 201 ? -0.090 -20.081 3.436 1.00 20.58 247 MET A O 1
ATOM 1603 N N . MET A 1 202 ? -1.440 -18.987 4.880 1.00 20.06 248 MET A N 1
ATOM 1604 C CA . MET A 1 202 ? -2.343 -20.113 5.115 1.00 22.06 248 MET A CA 1
ATOM 1605 C C . MET A 1 202 ? -3.416 -20.327 4.060 1.00 20.12 248 MET A C 1
ATOM 1606 O O . MET A 1 202 ? -4.261 -21.205 4.227 1.00 21.55 248 MET A O 1
ATOM 1611 N N . ARG A 1 203 ? -3.382 -19.564 2.971 1.00 14.79 249 ARG A N 1
ATOM 1612 C CA . ARG A 1 203 ? -4.380 -19.720 1.918 1.00 14.94 249 ARG A CA 1
ATOM 1613 C C . ARG A 1 203 ? -3.805 -19.984 0.528 1.00 17.03 249 ARG A C 1
ATOM 1614 O O . ARG A 1 203 ? -4.120 -19.268 -0.440 1.00 17.66 249 ARG A O 1
ATOM 1622 N N . PRO A 1 204 ? -3.027 -21.072 0.384 1.00 19.37 250 PRO A N 1
ATOM 1623 C CA . PRO A 1 204 ? -2.396 -21.474 -0.880 1.00 18.57 250 PRO A CA 1
ATOM 1624 C C . PRO A 1 204 ? -3.432 -21.589 -1.997 1.00 20.46 250 PRO A C 1
ATOM 1625 O O . PRO A 1 204 ? -3.137 -21.350 -3.172 1.00 20.42 250 PRO A O 1
ATOM 1629 N N . ASP A 1 205 ? -4.642 -21.980 -1.627 1.00 15.45 251 ASP A N 1
ATOM 1630 C CA . ASP A 1 205 ? -5.706 -22.109 -2.588 1.00 15.16 251 ASP A CA 1
ATOM 1631 C C . ASP A 1 205 ? -6.066 -20.787 -3.304 1.00 18.46 251 ASP A C 1
ATOM 1632 O O . ASP A 1 205 ? -6.659 -20.800 -4.399 1.00 20.17 251 ASP A O 1
ATOM 1637 N N . LEU A 1 206 ? -5.756 -19.641 -2.704 1.00 13.89 252 LEU A N 1
ATOM 1638 C CA . LEU A 1 206 ? -6.089 -18.392 -3.379 1.00 10.11 252 LEU A CA 1
ATOM 1639 C C . LEU A 1 206 ? -4.898 -17.888 -4.167 1.00 9.78 252 LEU A C 1
ATOM 1640 O O . LEU A 1 206 ? -5.035 -17.361 -5.269 1.00 11.08 252 LEU A O 1
ATOM 1645 N N . PHE A 1 207 ? -3.712 -18.129 -3.637 1.00 11.66 253 PHE A N 1
ATOM 1646 C CA . PHE A 1 207 ? -2.507 -17.572 -4.230 1.00 15.09 253 PHE A CA 1
ATOM 1647 C C . PHE A 1 207 ? -1.566 -18.427 -5.072 1.00 20.92 253 PHE A C 1
ATOM 1648 O O . PHE A 1 207 ? -0.709 -17.867 -5.782 1.00 16.84 253 PHE A O 1
ATOM 1656 N N . ASP A 1 208 ? -1.734 -19.753 -5.045 1.00 22.82 254 ASP A N 1
ATOM 1657 C CA . ASP A 1 208 ? -0.868 -20.646 -5.830 1.00 26.15 254 ASP A CA 1
ATOM 1658 C C . ASP A 1 208 ? -0.862 -20.381 -7.344 1.00 25.56 254 ASP A C 1
ATOM 1659 O O . ASP A 1 208 ? 0.161 -20.593 -8.001 1.00 28.63 254 ASP A O 1
ATOM 1664 N N . CYS A 1 209 ? -2.000 -19.952 -7.896 1.00 25.86 255 CYS A N 1
ATOM 1665 C CA . CYS A 1 209 ? -2.133 -19.689 -9.336 1.00 23.38 255 CYS A CA 1
ATOM 1666 C C . CYS A 1 209 ? -2.481 -18.247 -9.656 1.00 22.68 255 CYS A C 1
ATOM 1667 O O . CYS A 1 209 ? -2.784 -17.913 -10.796 1.00 20.03 255 CYS A O 1
ATOM 1670 N N . LEU A 1 210 ? -2.440 -17.386 -8.652 1.00 22.18 256 LEU A N 1
ATOM 1671 C CA . LEU A 1 210 ? -2.778 -15.994 -8.870 1.00 21.91 256 LEU A CA 1
ATOM 1672 C C . LEU A 1 210 ? -1.806 -15.295 -9.814 1.00 19.89 256 LEU A C 1
ATOM 1673 O O . LEU A 1 210 ? -0.580 -15.377 -9.664 1.00 16.65 256 LEU A O 1
ATOM 1678 N N . CYS A 1 211 ? -2.381 -14.632 -10.803 1.00 20.42 257 CYS A N 1
ATOM 1679 C CA . CYS A 1 211 ? -1.632 -13.849 -11.762 1.00 21.97 257 CYS A CA 1
ATOM 1680 C C . CYS A 1 211 ? -2.150 -12.450 -11.501 1.00 21.93 257 CYS A C 1
ATOM 1681 O O . CYS A 1 211 ? -3.366 -12.238 -11.437 1.00 22.09 257 CYS A O 1
ATOM 1684 N N . CYS A 1 212 ? -1.237 -11.507 -11.317 1.00 22.49 258 CYS A N 1
ATOM 1685 C CA . CYS A 1 212 ? -1.611 -10.134 -11.042 1.00 22.33 258 CYS A CA 1
ATOM 1686 C C . CYS A 1 212 ? -0.832 -9.198 -11.960 1.00 22.51 258 CYS A C 1
ATOM 1687 O O . CYS A 1 212 ? 0.398 -9.252 -12.010 1.00 19.12 258 CYS A O 1
ATOM 1690 N N . ASP A 1 213 ? -1.546 -8.377 -12.729 1.00 24.65 259 ASP A N 1
ATOM 1691 C CA . ASP A 1 213 ? -0.886 -7.434 -13.625 1.00 26.77 259 ASP A CA 1
ATOM 1692 C C . ASP A 1 213 ? -1.110 -6.024 -13.112 1.00 29.51 259 ASP A C 1
ATOM 1693 O O . ASP A 1 213 ? -2.248 -5.619 -12.848 1.00 30.15 259 ASP A O 1
ATOM 1698 N N . LEU A 1 214 ? -0.013 -5.288 -12.957 1.00 31.93 260 LEU A N 1
ATOM 1699 C CA . LEU A 1 214 ? -0.040 -3.922 -12.437 1.00 32.50 260 LEU A CA 1
ATOM 1700 C C . LEU A 1 214 ? 0.273 -2.933 -13.557 1.00 34.88 260 LEU A C 1
ATOM 1701 O O . LEU A 1 214 ? 0.934 -3.276 -14.541 1.00 37.36 260 LEU A O 1
ATOM 1706 N N . GLU A 1 215 ? -0.213 -1.706 -13.404 1.00 36.09 261 GLU A N 1
ATOM 1707 C CA . GLU A 1 215 ? 0.011 -0.658 -14.396 1.00 35.92 261 GLU A CA 1
ATOM 1708 C C . GLU A 1 215 ? 1.441 -0.162 -14.309 1.00 35.63 261 GLU A C 1
ATOM 1709 O O . GLU A 1 215 ? 2.029 0.238 -15.311 1.00 36.43 261 GLU A O 1
ATOM 1711 N N . SER A 1 216 ? 2.009 -0.213 -13.112 1.00 33.06 262 SER A N 1
ATOM 1712 C CA . SER A 1 216 ? 3.363 0.262 -12.931 1.00 32.33 262 SER A CA 1
ATOM 1713 C C . SER A 1 216 ? 4.100 -0.471 -11.841 1.00 32.20 262 SER A C 1
ATOM 1714 O O . SER A 1 216 ? 3.505 -1.189 -11.033 1.00 34.19 262 SER A O 1
ATOM 1717 N N . TRP A 1 217 ? 5.409 -0.259 -11.819 1.00 32.15 263 TRP A N 1
ATOM 1718 C CA . TRP A 1 217 ? 6.275 -0.862 -10.827 1.00 32.72 263 TRP A CA 1
ATOM 1719 C C . TRP A 1 217 ? 6.091 -0.112 -9.503 1.00 32.83 263 TRP A C 1
ATOM 1720 O O . TRP A 1 217 ? 6.184 -0.699 -8.423 1.00 33.65 263 TRP A O 1
ATOM 1731 N N . ARG A 1 218 ? 5.784 1.178 -9.601 1.00 33.15 264 ARG A N 1
ATOM 1732 C CA . ARG A 1 218 ? 5.552 2.035 -8.432 1.00 34.03 264 ARG A CA 1
ATOM 1733 C C . ARG A 1 218 ? 4.455 1.449 -7.523 1.00 31.37 264 ARG A C 1
ATOM 1734 O O . ARG A 1 218 ? 4.530 1.553 -6.290 1.00 29.69 264 ARG A O 1
ATOM 1742 N N . GLN A 1 219 ? 3.453 0.822 -8.140 1.00 27.23 265 GLN A N 1
ATOM 1743 C CA . GLN A 1 219 ? 2.344 0.212 -7.411 1.00 26.31 265 GLN A CA 1
ATOM 1744 C C . GLN A 1 219 ? 2.814 -0.981 -6.576 1.00 22.70 265 GLN A C 1
ATOM 1745 O O . GLN A 1 219 ? 2.222 -1.289 -5.543 1.00 22.56 265 GLN A O 1
ATOM 1751 N N . LEU A 1 220 ? 3.899 -1.617 -7.013 1.00 18.56 266 LEU A N 1
ATOM 1752 C CA . LEU A 1 220 ? 4.468 -2.761 -6.324 1.00 15.77 266 LEU A CA 1
ATOM 1753 C C . LEU A 1 220 ? 5.548 -2.342 -5.345 1.00 16.70 266 LEU A C 1
ATOM 1754 O O . LEU A 1 220 ? 5.725 -2.981 -4.301 1.00 16.06 266 LEU A O 1
ATOM 1759 N N . ALA A 1 221 ? 6.293 -1.290 -5.673 1.00 11.62 267 ALA A N 1
ATOM 1760 C CA . ALA A 1 221 ? 7.354 -0.842 -4.771 1.00 14.18 267 ALA A CA 1
ATOM 1761 C C . ALA A 1 221 ? 6.824 -0.172 -3.482 1.00 13.36 267 ALA A C 1
ATOM 1762 O O . ALA A 1 221 ? 7.499 -0.168 -2.450 1.00 14.42 267 ALA A O 1
ATOM 1764 N N . GLY A 1 222 ? 5.597 0.334 -3.538 1.00 16.11 268 GLY A N 1
ATOM 1765 C CA . GLY A 1 222 ? 5.005 1.015 -2.393 1.00 18.14 268 GLY A CA 1
ATOM 1766 C C . GLY A 1 222 ? 4.924 0.169 -1.146 1.00 18.31 268 GLY A C 1
ATOM 1767 O O . GLY A 1 222 ? 4.536 -0.983 -1.201 1.00 17.40 268 GLY A O 1
ATOM 1768 N N . LEU A 1 223 ? 5.263 0.759 -0.012 1.00 20.97 269 LEU A N 1
ATOM 1769 C CA . LEU A 1 223 ? 5.249 0.071 1.277 1.00 20.10 269 LEU A CA 1
ATOM 1770 C C . LEU A 1 223 ? 4.112 -0.901 1.533 1.00 18.42 269 LEU A C 1
ATOM 1771 O O . LEU A 1 223 ? 4.328 -2.032 1.988 1.00 16.61 269 LEU A O 1
ATOM 1776 N N . PHE A 1 224 ? 2.897 -0.436 1.294 1.00 16.60 270 PHE A N 1
ATOM 1777 C CA . PHE A 1 224 ? 1.735 -1.245 1.581 1.00 16.32 270 PHE A CA 1
ATOM 1778 C C . PHE A 1 224 ? 1.290 -2.111 0.421 1.00 17.99 270 PHE A C 1
ATOM 1779 O O . PHE A 1 224 ? 0.726 -1.619 -0.567 1.00 16.18 270 PHE A O 1
ATOM 1787 N N . GLN A 1 225 ? 1.559 -3.410 0.565 1.00 16.72 271 GLN A N 1
ATOM 1788 C CA . GLN A 1 225 ? 1.220 -4.414 -0.434 1.00 14.23 271 GLN A CA 1
ATOM 1789 C C . GLN A 1 225 ? 0.112 -5.345 0.054 1.00 12.32 271 GLN A C 1
ATOM 1790 O O . GLN A 1 225 ? 0.330 -6.161 0.952 1.00 12.88 271 GLN A O 1
ATOM 1796 N N . PRO A 1 226 ? -1.116 -5.183 -0.485 1.00 11.08 272 PRO A N 1
ATOM 1797 C CA . PRO A 1 226 ? -2.227 -6.034 -0.076 1.00 13.07 272 PRO A CA 1
ATOM 1798 C C . PRO A 1 226 ? -1.942 -7.519 -0.336 1.00 13.20 272 PRO A C 1
ATOM 1799 O O . PRO A 1 226 ? -2.438 -8.368 0.409 1.00 15.06 272 PRO A O 1
ATOM 1803 N N . PHE A 1 227 ? -1.192 -7.827 -1.397 1.00 13.89 273 PHE A N 1
ATOM 1804 C CA . PHE A 1 227 ? -0.870 -9.221 -1.742 1.00 14.27 273 PHE A CA 1
ATOM 1805 C C . PHE A 1 227 ? 0.596 -9.567 -1.559 1.00 12.13 273 PHE A C 1
ATOM 1806 O O . PHE A 1 227 ? 1.467 -9.001 -2.234 1.00 10.04 273 PHE A O 1
ATOM 1814 N N . MET A 1 228 ? 0.866 -10.537 -0.682 1.00 11.27 274 MET A N 1
ATOM 1815 C CA . MET A 1 228 ? 2.234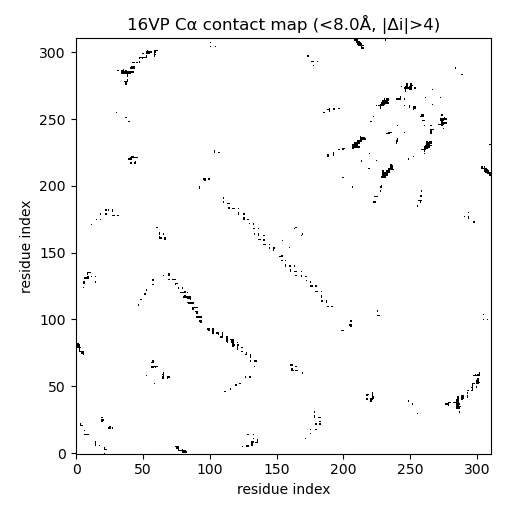 -10.967 -0.435 1.00 10.98 274 MET A CA 1
ATOM 1816 C C . MET A 1 228 ? 2.600 -12.355 -0.988 1.00 11.31 274 MET A C 1
ATOM 1817 O O . MET A 1 228 ? 3.712 -12.839 -0.782 1.00 10.46 274 MET A O 1
ATOM 1822 N N . PHE A 1 229 ? 1.669 -12.948 -1.734 1.00 9.76 275 PHE A N 1
ATOM 1823 C CA . PHE A 1 229 ? 1.839 -14.254 -2.368 1.00 11.54 275 PHE A CA 1
ATOM 1824 C C . PHE A 1 229 ? 1.116 -14.153 -3.708 1.00 8.38 275 PHE A C 1
ATOM 1825 O O . PHE A 1 229 ? -0.109 -14.048 -3.761 1.00 8.29 275 PHE A O 1
ATOM 1833 N N . VAL A 1 230 ? 1.897 -14.053 -4.779 1.00 12.19 276 VAL A N 1
ATOM 1834 C CA . VAL A 1 230 ? 1.370 -13.957 -6.141 1.00 13.92 276 VAL A CA 1
ATOM 1835 C C . VAL A 1 230 ? 2.184 -14.991 -6.911 1.00 14.74 276 VAL A C 1
ATOM 1836 O O . VAL A 1 230 ? 3.085 -14.675 -7.685 1.00 14.38 276 VAL A O 1
ATOM 1840 N N . ASN A 1 231 ? 1.851 -16.249 -6.673 1.00 17.99 277 ASN A N 1
ATOM 1841 C CA . ASN A 1 231 ? 2.586 -17.359 -7.261 1.00 20.34 277 ASN A CA 1
ATOM 1842 C C . ASN A 1 231 ? 2.381 -17.789 -8.720 1.00 20.87 277 ASN A C 1
ATOM 1843 O O . ASN A 1 231 ? 3.239 -18.469 -9.289 1.00 22.72 277 ASN A O 1
ATOM 1848 N N . GLY A 1 232 ? 1.305 -17.342 -9.349 1.00 20.80 278 GLY A N 1
ATOM 1849 C CA . GLY A 1 232 ? 1.088 -17.712 -10.733 1.00 21.39 278 GLY A CA 1
ATOM 1850 C C . GLY A 1 232 ? 1.875 -16.824 -11.679 1.00 21.47 278 GLY A C 1
ATOM 1851 O O . GLY A 1 232 ? 2.477 -17.308 -12.632 1.00 25.07 278 GLY A O 1
ATOM 1852 N N . ALA A 1 233 ? 1.869 -15.519 -11.425 1.00 20.55 279 ALA A N 1
ATOM 1853 C CA . ALA A 1 233 ? 2.572 -14.554 -12.270 1.00 18.13 279 ALA A CA 1
ATOM 1854 C C . ALA A 1 233 ? 2.420 -13.147 -11.723 1.00 19.27 279 ALA A C 1
ATOM 1855 O O . ALA A 1 233 ? 1.354 -12.775 -11.214 1.00 20.75 279 ALA A O 1
ATOM 1857 N N . LEU A 1 234 ? 3.479 -12.362 -11.875 1.00 21.31 280 LEU A N 1
ATOM 1858 C CA . LEU A 1 234 ? 3.508 -10.968 -11.443 1.00 22.02 280 LEU A CA 1
ATOM 1859 C C . LEU A 1 234 ? 4.102 -10.174 -12.616 1.00 21.89 280 LEU A C 1
ATOM 1860 O O . LEU A 1 234 ? 5.301 -10.263 -12.924 1.00 20.92 280 LEU A O 1
ATOM 1865 N N . THR A 1 235 ? 3.239 -9.408 -13.269 1.00 22.87 281 THR A N 1
ATOM 1866 C CA . THR A 1 235 ? 3.603 -8.639 -14.447 1.00 21.72 281 THR A CA 1
ATOM 1867 C C . THR A 1 235 ? 3.160 -7.179 -14.310 1.00 24.07 281 THR A C 1
ATOM 1868 O O . THR A 1 235 ? 2.297 -6.858 -13.490 1.00 22.76 281 THR A O 1
ATOM 1872 N N . VAL A 1 236 ? 3.777 -6.304 -15.101 1.00 24.95 282 VAL A N 1
ATOM 1873 C CA . VAL A 1 236 ? 3.467 -4.868 -15.136 1.00 25.30 282 VAL A CA 1
ATOM 1874 C C . VAL A 1 236 ? 3.190 -4.596 -16.590 1.00 26.02 282 VAL A C 1
ATOM 1875 O O . VAL A 1 236 ? 4.063 -4.791 -17.427 1.00 29.70 282 VAL A O 1
ATOM 1879 N N . ARG A 1 237 ? 1.966 -4.202 -16.901 1.00 28.58 283 ARG A N 1
ATOM 1880 C CA . ARG A 1 237 ? 1.598 -3.954 -18.285 1.00 30.23 283 ARG A CA 1
ATOM 1881 C C . ARG A 1 237 ? 2.009 -5.172 -19.125 1.00 29.65 283 ARG A C 1
ATOM 1882 O O . ARG A 1 237 ? 2.699 -5.055 -20.134 1.00 31.01 283 ARG A O 1
ATOM 1890 N N . GLY A 1 238 ? 1.625 -6.344 -18.638 1.00 26.47 284 GLY A N 1
ATOM 1891 C CA . GLY A 1 238 ? 1.904 -7.585 -19.321 1.00 25.60 284 GLY A CA 1
ATOM 1892 C C . GLY A 1 238 ? 3.300 -8.168 -19.290 1.00 27.24 284 GLY A C 1
ATOM 1893 O O . GLY A 1 238 ? 3.456 -9.371 -19.520 1.00 27.62 284 GLY A O 1
ATOM 1894 N N . VAL A 1 239 ? 4.318 -7.367 -19.011 1.00 25.35 285 VAL A N 1
ATOM 1895 C CA . VAL A 1 239 ? 5.668 -7.927 -18.998 1.00 27.04 285 VAL A CA 1
ATOM 1896 C C . VAL A 1 239 ? 5.987 -8.495 -17.634 1.00 25.96 285 VAL A C 1
ATOM 1897 O O . VAL A 1 239 ? 5.627 -7.901 -16.615 1.00 27.05 285 VAL A O 1
ATOM 1901 N N . PRO A 1 240 ? 6.600 -9.690 -17.593 1.00 25.50 286 PRO A N 1
ATOM 1902 C CA . PRO A 1 240 ? 6.959 -10.330 -16.324 1.00 21.37 286 PRO A CA 1
ATOM 1903 C C . PRO A 1 240 ? 8.039 -9.499 -15.636 1.00 20.33 286 PRO A C 1
ATOM 1904 O O . PRO A 1 240 ? 9.021 -9.130 -16.278 1.00 20.68 286 PRO A O 1
ATOM 1908 N N . ILE A 1 241 ? 7.834 -9.141 -14.368 1.00 18.28 287 ILE A N 1
ATOM 1909 C CA . ILE A 1 241 ? 8.845 -8.365 -13.657 1.00 18.63 287 ILE A CA 1
ATOM 1910 C C . ILE A 1 241 ? 10.127 -9.192 -13.594 1.00 21.81 287 ILE A C 1
ATOM 1911 O O . ILE A 1 241 ? 10.089 -10.424 -13.681 1.00 24.48 287 ILE A O 1
ATOM 1916 N N . GLU A 1 242 ? 11.259 -8.521 -13.430 1.00 23.50 288 GLU A N 1
ATOM 1917 C CA . GLU A 1 242 ? 12.539 -9.210 -13.356 1.00 25.29 288 GLU A CA 1
ATOM 1918 C C . GLU A 1 242 ? 12.798 -9.766 -11.950 1.00 22.80 288 GLU A C 1
ATOM 1919 O O . GLU A 1 242 ? 12.565 -9.075 -10.949 1.00 19.67 288 GLU A O 1
ATOM 1925 N N . ALA A 1 243 ? 13.295 -11.005 -11.887 1.00 19.59 289 ALA A N 1
ATOM 1926 C CA . ALA A 1 243 ? 13.602 -11.681 -10.617 1.00 14.98 289 ALA A CA 1
ATOM 1927 C C . ALA A 1 243 ? 14.497 -10.841 -9.722 1.00 10.41 289 ALA A C 1
ATOM 1928 O O . ALA A 1 243 ? 14.209 -10.675 -8.531 1.00 8.38 289 ALA A O 1
ATOM 1930 N N . ARG A 1 244 ? 15.570 -10.312 -10.303 1.00 9.59 290 ARG A N 1
ATOM 1931 C CA . ARG A 1 244 ? 16.522 -9.470 -9.580 1.00 11.95 290 ARG A CA 1
ATOM 1932 C C . ARG A 1 244 ? 15.858 -8.253 -8.943 1.00 16.74 290 ARG A C 1
ATOM 1933 O O . ARG A 1 244 ? 16.159 -7.940 -7.793 1.00 18.49 290 ARG A O 1
ATOM 1941 N N . ARG A 1 245 ? 14.966 -7.575 -9.677 1.00 16.80 291 ARG A N 1
ATOM 1942 C CA . ARG A 1 245 ? 14.253 -6.388 -9.162 1.00 20.48 291 ARG A CA 1
ATOM 1943 C C . ARG A 1 245 ? 13.427 -6.708 -7.925 1.00 17.47 291 ARG A C 1
ATOM 1944 O O . ARG A 1 245 ? 13.489 -6.000 -6.921 1.00 20.11 291 ARG A O 1
ATOM 1952 N N . LEU A 1 246 ? 12.629 -7.764 -8.012 1.00 17.62 292 LEU A N 1
ATOM 1953 C CA . LEU A 1 246 ? 11.809 -8.205 -6.884 1.00 15.21 292 LEU A CA 1
ATOM 1954 C C . LEU A 1 246 ? 12.714 -8.511 -5.669 1.00 15.09 292 LEU A C 1
ATOM 1955 O O . LEU A 1 246 ? 12.380 -8.150 -4.541 1.00 15.23 292 LEU A O 1
ATOM 1960 N N . ARG A 1 247 ? 13.870 -9.128 -5.926 1.00 10.33 293 ARG A N 1
ATOM 1961 C CA . ARG A 1 247 ? 14.848 -9.493 -4.895 1.00 10.04 293 ARG A CA 1
ATOM 1962 C C . ARG A 1 247 ? 15.382 -8.269 -4.162 1.00 12.53 293 ARG A C 1
ATOM 1963 O O . ARG A 1 247 ? 15.585 -8.298 -2.935 1.00 11.89 293 ARG A O 1
ATOM 1971 N N . GLU A 1 248 ? 15.655 -7.215 -4.930 1.00 11.61 294 GLU A N 1
ATOM 1972 C CA . GLU A 1 248 ? 16.185 -5.980 -4.385 1.00 10.49 294 GLU A CA 1
ATOM 1973 C C . GLU A 1 248 ? 15.117 -5.225 -3.578 1.00 12.68 294 GLU A C 1
ATOM 1974 O O . GLU A 1 248 ? 15.396 -4.687 -2.487 1.00 12.72 294 GLU A O 1
ATOM 1980 N N . LEU A 1 249 ? 13.892 -5.253 -4.092 1.00 10.13 295 LEU A N 1
ATOM 1981 C CA . LEU A 1 249 ? 12.750 -4.622 -3.457 1.00 11.10 295 LEU A CA 1
ATOM 1982 C C . LEU A 1 249 ? 12.535 -5.289 -2.104 1.00 14.06 295 LEU A C 1
ATOM 1983 O O . LEU A 1 249 ? 12.202 -4.640 -1.103 1.00 14.08 295 LEU A O 1
ATOM 1988 N N . ASN A 1 250 ? 12.661 -6.613 -2.120 1.00 11.84 296 ASN A N 1
ATOM 1989 C CA . ASN A 1 250 ? 12.475 -7.444 -0.946 1.00 14.35 296 ASN A CA 1
ATOM 1990 C C . ASN A 1 250 ? 13.576 -7.233 0.087 1.00 11.90 296 ASN A C 1
ATOM 1991 O O . ASN A 1 250 ? 13.347 -7.340 1.293 1.00 12.09 296 ASN A O 1
ATOM 1996 N N . HIS A 1 251 ? 14.768 -6.904 -0.385 1.00 13.51 297 HIS A N 1
ATOM 1997 C CA . HIS A 1 251 ? 15.877 -6.604 0.516 1.00 14.32 297 HIS A CA 1
ATOM 1998 C C . HIS A 1 251 ? 15.483 -5.363 1.348 1.00 13.45 297 HIS A C 1
ATOM 1999 O O . HIS A 1 251 ? 15.683 -5.321 2.560 1.00 15.96 297 HIS A O 1
ATOM 2006 N N . ILE A 1 252 ? 14.985 -4.339 0.652 1.00 13.44 298 ILE A N 1
ATOM 2007 C CA . ILE A 1 252 ? 14.509 -3.079 1.234 1.00 11.00 298 ILE A CA 1
ATOM 2008 C C . ILE A 1 252 ? 13.365 -3.387 2.238 1.00 9.64 298 ILE A C 1
ATOM 2009 O O . ILE A 1 252 ? 13.464 -3.030 3.412 1.00 11.90 298 ILE A O 1
ATOM 2014 N N . ARG A 1 253 ? 12.314 -4.082 1.786 1.00 10.48 299 ARG A N 1
ATOM 2015 C CA . ARG A 1 253 ? 11.174 -4.445 2.649 1.00 12.51 299 ARG A CA 1
ATOM 2016 C C . ARG A 1 253 ? 11.682 -5.138 3.914 1.00 17.14 299 ARG A C 1
ATOM 2017 O O . ARG A 1 253 ? 11.289 -4.806 5.048 1.00 18.23 299 ARG A O 1
ATOM 2025 N N . GLU A 1 254 ? 12.597 -6.074 3.714 1.00 15.18 300 GLU A N 1
ATOM 2026 C CA . GLU A 1 254 ? 13.178 -6.807 4.814 1.00 16.88 300 GLU A CA 1
ATOM 2027 C C . GLU A 1 254 ? 13.909 -5.881 5.770 1.00 16.87 300 GLU A C 1
ATOM 2028 O O . GLU A 1 254 ? 13.781 -6.021 6.984 1.00 17.37 300 GLU A O 1
ATOM 2034 N N . HIS A 1 255 ? 14.675 -4.943 5.223 1.00 18.96 301 HIS A N 1
ATOM 2035 C CA . HIS A 1 255 ? 15.464 -4.020 6.042 1.00 19.14 301 HIS A CA 1
ATOM 2036 C C . HIS A 1 255 ? 14.640 -2.949 6.722 1.00 17.52 301 HIS A C 1
ATOM 2037 O O . HIS A 1 255 ? 15.148 -2.205 7.559 1.00 21.96 301 HIS A O 1
ATOM 2044 N N . LEU A 1 256 ? 13.357 -2.911 6.375 1.00 13.81 302 LEU A N 1
ATOM 2045 C CA . LEU A 1 256 ? 12.392 -2.011 6.984 1.00 9.77 302 LEU A CA 1
ATOM 2046 C C . LEU A 1 256 ? 11.480 -2.856 7.892 1.00 9.47 302 LEU A C 1
ATOM 2047 O O . LEU A 1 256 ? 10.497 -2.367 8.455 1.00 9.98 302 LEU A O 1
ATOM 2052 N N . ASN A 1 257 ? 11.877 -4.105 8.093 1.00 11.59 303 ASN A N 1
ATOM 2053 C CA . ASN A 1 257 ? 11.112 -5.084 8.861 1.00 15.15 303 ASN A CA 1
ATOM 2054 C C . ASN A 1 257 ? 9.667 -5.266 8.385 1.00 9.81 303 ASN A C 1
ATOM 2055 O O . ASN A 1 257 ? 8.714 -5.333 9.180 1.00 10.69 303 ASN A O 1
ATOM 2060 N N . LEU A 1 258 ? 9.518 -5.393 7.074 1.00 6.70 304 LEU A N 1
ATOM 2061 C CA . LEU A 1 258 ? 8.213 -5.614 6.466 1.00 12.48 304 LEU A CA 1
ATOM 2062 C C . LEU A 1 258 ? 8.203 -7.013 5.819 1.00 14.81 304 LEU A C 1
ATOM 2063 O O . LEU A 1 258 ? 9.258 -7.514 5.415 1.00 17.29 304 LEU A O 1
ATOM 2068 N N . PRO A 1 259 ? 7.028 -7.676 5.739 1.00 15.33 305 PRO A N 1
ATOM 2069 C CA . PRO A 1 259 ? 6.993 -9.011 5.114 1.00 13.22 305 PRO A CA 1
ATOM 2070 C C . PRO A 1 259 ? 7.324 -8.934 3.612 1.00 15.49 305 PRO A C 1
ATOM 2071 O O . PRO A 1 259 ? 7.025 -7.932 2.946 1.00 13.66 305 PRO A O 1
ATOM 2075 N N . LEU A 1 260 ? 7.947 -9.980 3.079 1.00 12.55 306 LEU A N 1
ATOM 2076 C CA . LEU A 1 260 ? 8.317 -9.979 1.669 1.00 10.49 306 LEU A CA 1
ATOM 2077 C C . LEU A 1 260 ? 7.140 -10.261 0.740 1.00 9.91 306 LEU A C 1
ATOM 2078 O O . LEU A 1 260 ? 6.075 -10.687 1.185 1.00 10.14 306 LEU A O 1
ATOM 2083 N N . VAL A 1 261 ? 7.321 -9.939 -0.540 1.00 10.38 307 VAL A N 1
ATOM 2084 C CA . VAL A 1 261 ? 6.320 -10.212 -1.564 1.00 9.28 307 VAL A CA 1
ATOM 2085 C C . VAL A 1 261 ? 6.869 -11.460 -2.269 1.00 10.92 307 VAL A C 1
ATOM 2086 O O . VAL A 1 261 ? 7.975 -11.431 -2.810 1.00 10.29 307 VAL A O 1
ATOM 2090 N N . ARG A 1 262 ? 6.139 -12.571 -2.138 1.00 10.80 308 ARG A N 1
ATOM 2091 C CA . ARG A 1 262 ? 6.516 -13.871 -2.696 1.00 12.49 308 ARG A CA 1
ATOM 2092 C C . ARG A 1 262 ? 5.887 -14.107 -4.041 1.00 11.72 308 ARG A C 1
ATOM 2093 O O . ARG A 1 262 ? 4.725 -13.749 -4.261 1.00 10.99 308 ARG A O 1
ATOM 2101 N N . SER A 1 263 ? 6.664 -14.695 -4.944 1.00 11.66 309 SER A N 1
ATOM 2102 C CA . SER A 1 263 ? 6.181 -15.009 -6.279 1.00 18.70 309 SER A CA 1
ATOM 2103 C C . SER A 1 263 ? 6.933 -16.227 -6.810 1.00 20.44 309 SER A C 1
ATOM 2104 O O . SER A 1 263 ? 8.104 -16.133 -7.205 1.00 19.88 309 SER A O 1
ATOM 2107 N N . ALA A 1 264 ? 6.264 -17.377 -6.787 1.00 21.11 310 ALA A N 1
ATOM 2108 C CA . ALA A 1 264 ? 6.846 -18.627 -7.279 1.00 18.66 310 ALA A CA 1
ATOM 2109 C C . ALA A 1 264 ? 7.279 -18.436 -8.719 1.00 16.23 310 ALA A C 1
ATOM 2110 O O . ALA A 1 264 ? 8.385 -18.774 -9.094 1.00 13.99 310 ALA A O 1
ATOM 2112 N N . ALA A 1 265 ? 6.394 -17.825 -9.494 1.00 18.76 311 ALA A N 1
ATOM 2113 C CA . ALA A 1 265 ? 6.633 -17.538 -10.898 1.00 17.04 311 ALA A CA 1
ATOM 2114 C C . ALA A 1 265 ? 7.840 -16.648 -11.178 1.00 15.02 311 ALA A C 1
ATOM 2115 O O . ALA A 1 265 ? 8.417 -16.728 -12.250 1.00 14.38 311 ALA A O 1
ATOM 2117 N N . THR A 1 266 ? 8.246 -15.835 -10.204 1.00 16.80 312 THR A N 1
ATOM 2118 C CA . THR A 1 266 ? 9.359 -14.896 -10.372 1.00 11.31 312 THR A CA 1
ATOM 2119 C C . THR A 1 266 ? 10.685 -15.354 -9.818 1.00 13.30 312 THR A C 1
ATOM 2120 O O . THR A 1 266 ? 11.726 -15.198 -10.462 1.00 18.60 312 THR A O 1
ATOM 2124 N N . GLU A 1 267 ? 10.656 -15.888 -8.609 1.00 11.98 313 GLU A N 1
ATOM 2125 C CA . GLU A 1 267 ? 11.863 -16.321 -7.926 1.00 11.78 313 GLU A CA 1
ATOM 2126 C C . GLU A 1 267 ? 12.680 -17.347 -8.688 1.00 9.94 313 GLU A C 1
ATOM 2127 O O . GLU A 1 267 ? 12.137 -18.308 -9.216 1.00 16.89 313 GLU A O 1
ATOM 2133 N N . GLU A 1 268 ? 13.992 -17.168 -8.712 1.00 13.62 314 GLU A N 1
ATOM 2134 C CA . GLU A 1 268 ? 14.873 -18.104 -9.416 1.00 16.19 314 GLU A CA 1
ATOM 2135 C C . GLU A 1 268 ? 15.325 -19.219 -8.480 1.00 15.26 314 GLU A C 1
ATOM 2136 O O . GLU A 1 268 ? 15.928 -18.950 -7.456 1.00 13.96 314 GLU A O 1
ATOM 2142 N N . PRO A 1 269 ? 15.018 -20.491 -8.813 1.00 16.69 315 PRO A N 1
ATOM 2143 C CA . PRO A 1 269 ? 15.454 -21.550 -7.905 1.00 16.13 315 PRO A CA 1
ATOM 2144 C C . PRO A 1 269 ? 16.940 -21.419 -7.755 1.00 14.34 315 PRO A C 1
ATOM 2145 O O . PRO A 1 269 ? 17.629 -21.099 -8.728 1.00 18.44 315 PRO A O 1
ATOM 2149 N N . GLY A 1 270 ? 17.417 -21.513 -6.517 1.00 11.56 316 GLY A N 1
ATOM 2150 C CA . GLY A 1 270 ? 18.840 -21.416 -6.268 1.00 8.43 316 GLY A CA 1
ATOM 2151 C C . GLY A 1 270 ? 19.301 -20.041 -5.854 1.00 13.14 316 GLY A C 1
ATOM 2152 O O . GLY A 1 270 ? 20.445 -19.896 -5.401 1.00 14.43 316 GLY A O 1
ATOM 2153 N N . ALA A 1 271 ? 18.444 -19.028 -6.016 1.00 14.35 317 ALA A N 1
ATOM 2154 C CA . ALA A 1 271 ? 18.791 -17.654 -5.627 1.00 14.07 317 ALA A CA 1
ATOM 2155 C C . ALA A 1 271 ? 18.149 -17.311 -4.291 1.00 14.79 317 ALA A C 1
ATOM 2156 O O . ALA A 1 271 ? 17.184 -17.954 -3.875 1.00 11.62 317 ALA A O 1
ATOM 2158 N N . PRO A 1 272 ? 18.676 -16.280 -3.602 1.00 15.56 318 PRO A N 1
ATOM 2159 C CA . PRO A 1 272 ? 18.089 -15.904 -2.320 1.00 14.02 318 PRO A CA 1
ATOM 2160 C C . PRO A 1 272 ? 16.808 -15.103 -2.577 1.00 13.84 318 PRO A C 1
ATOM 2161 O O . PRO A 1 272 ? 16.497 -14.750 -3.721 1.00 11.50 318 PRO A O 1
ATOM 2165 N N . LEU A 1 273 ? 16.014 -14.891 -1.535 1.00 14.61 319 LEU A N 1
ATOM 2166 C CA . LEU A 1 273 ? 14.778 -14.127 -1.679 1.00 12.22 319 LEU A CA 1
ATOM 2167 C C . LEU A 1 273 ? 15.020 -12.613 -1.736 1.00 12.02 319 LEU A C 1
ATOM 2168 O O . LEU A 1 273 ? 14.177 -11.862 -2.237 1.00 9.22 319 LEU A O 1
ATOM 2173 N N . THR A 1 274 ? 16.172 -12.195 -1.222 1.00 10.89 320 THR A N 1
ATOM 2174 C CA . THR A 1 274 ? 16.555 -10.795 -1.128 1.00 14.59 320 THR A CA 1
ATOM 2175 C C . THR A 1 274 ? 17.947 -10.597 -1.706 1.00 15.45 320 THR A C 1
ATOM 2176 O O . THR A 1 274 ? 18.744 -11.533 -1.728 1.00 21.87 320 THR A O 1
ATOM 2180 N N . THR A 1 275 ? 18.235 -9.389 -2.175 1.00 15.38 321 THR A N 1
ATOM 2181 C CA . THR A 1 275 ? 19.551 -9.058 -2.730 1.00 17.87 321 THR A CA 1
ATOM 2182 C C . THR A 1 275 ? 19.811 -7.558 -2.567 1.00 18.57 321 THR A C 1
ATOM 2183 O O . THR A 1 275 ? 18.974 -6.739 -2.954 1.00 12.87 321 THR A O 1
ATOM 2187 N N . PRO A 1 276 ? 20.966 -7.177 -1.980 1.00 22.55 322 PRO A N 1
ATOM 2188 C CA . PRO A 1 276 ? 21.292 -5.758 -1.792 1.00 22.06 322 PRO A CA 1
ATOM 2189 C C . PRO A 1 276 ? 21.447 -5.065 -3.150 1.00 23.51 322 PRO A C 1
ATOM 2190 O O . PRO A 1 276 ? 22.256 -5.475 -3.988 1.00 27.19 322 PRO A O 1
ATOM 2194 N N . PRO A 1 277 ? 20.644 -4.028 -3.405 1.00 26.16 323 PRO A N 1
ATOM 2195 C CA . PRO A 1 277 ? 20.755 -3.339 -4.693 1.00 23.53 323 PRO A CA 1
ATOM 2196 C C . PRO A 1 277 ? 21.952 -2.415 -4.699 1.00 25.62 323 PRO A C 1
ATOM 2197 O O . PRO A 1 277 ? 22.457 -2.054 -3.641 1.00 26.63 323 PRO A O 1
ATOM 2201 N N . THR A 1 278 ? 22.462 -2.099 -5.882 1.00 28.10 324 THR A N 1
ATOM 2202 C CA . THR A 1 278 ? 23.585 -1.171 -5.995 1.00 30.80 324 THR A CA 1
ATOM 2203 C C . THR A 1 278 ? 22.984 0.227 -6.173 1.00 29.67 324 THR A C 1
ATOM 2204 O O . THR A 1 278 ? 22.157 0.445 -7.066 1.00 26.94 324 THR A O 1
ATOM 2208 N N . LEU A 1 279 ? 23.374 1.150 -5.297 1.00 27.01 325 LEU A N 1
ATOM 2209 C CA . LEU A 1 279 ? 22.890 2.518 -5.338 1.00 25.22 325 LEU A CA 1
ATOM 2210 C C . LEU A 1 279 ? 23.411 3.178 -6.582 1.00 25.71 325 LEU A C 1
ATOM 2211 O O . LEU A 1 279 ? 24.541 2.939 -7.000 1.00 26.34 325 LEU A O 1
ATOM 2216 N N . HIS A 1 280 ? 22.568 3.991 -7.193 1.00 26.79 326 HIS A N 1
ATOM 2217 C CA . HIS A 1 280 ? 22.939 4.716 -8.385 1.00 24.96 326 HIS A CA 1
ATOM 2218 C C . HIS A 1 280 ? 22.773 6.187 -8.068 1.00 23.64 326 HIS A C 1
ATOM 2219 O O . HIS A 1 280 ? 21.699 6.737 -8.232 1.00 26.34 326 HIS A O 1
ATOM 2226 N N . GLY A 1 281 ? 23.844 6.791 -7.558 1.00 23.01 327 GLY A N 1
ATOM 2227 C CA . GLY A 1 281 ? 23.853 8.195 -7.183 1.00 22.17 327 GLY A CA 1
ATOM 2228 C C . GLY A 1 281 ? 23.321 9.163 -8.222 1.00 21.42 327 GLY A C 1
ATOM 2229 O O . GLY A 1 281 ? 22.934 10.281 -7.894 1.00 22.76 327 GLY A O 1
ATOM 2230 N N . ASN A 1 282 ? 23.277 8.734 -9.477 1.00 20.99 328 ASN A N 1
ATOM 2231 C CA . ASN A 1 282 ? 22.777 9.588 -10.538 1.00 19.69 328 ASN A CA 1
ATOM 2232 C C . ASN A 1 282 ? 21.271 9.456 -10.680 1.00 22.67 328 ASN A C 1
ATOM 2233 O O . ASN A 1 282 ? 20.684 9.995 -11.617 1.00 21.87 328 ASN A O 1
ATOM 2238 N N . GLN A 1 283 ? 20.646 8.764 -9.720 1.00 26.27 329 GLN A N 1
ATOM 2239 C CA . GLN A 1 283 ? 19.189 8.547 -9.689 1.00 25.00 329 GLN A CA 1
ATOM 2240 C C . GLN A 1 283 ? 18.642 9.048 -8.353 1.00 22.46 329 GLN A C 1
ATOM 2241 O O . GLN A 1 283 ? 19.377 9.137 -7.369 1.00 25.19 329 GLN A O 1
ATOM 2247 N N . ALA A 1 284 ? 17.342 9.318 -8.312 1.00 23.11 330 ALA A N 1
ATOM 2248 C CA . ALA A 1 284 ? 16.663 9.791 -7.107 1.00 20.63 330 ALA A CA 1
ATOM 2249 C C . ALA A 1 284 ? 16.729 8.739 -6.014 1.00 22.14 330 ALA A C 1
ATOM 2250 O O . ALA A 1 284 ? 16.648 7.545 -6.293 1.00 20.83 330 ALA A O 1
ATOM 2252 N N . ARG A 1 285 ? 16.836 9.176 -4.766 1.00 19.52 331 ARG A N 1
ATOM 2253 C CA . ARG A 1 285 ? 16.914 8.233 -3.663 1.00 19.74 331 ARG A CA 1
ATOM 2254 C C . ARG A 1 285 ? 15.5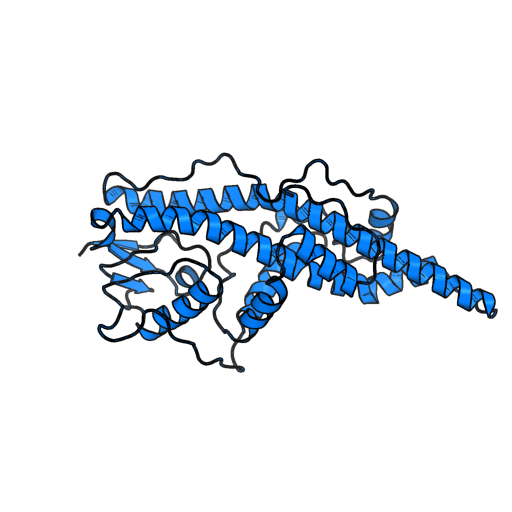74 8.054 -2.981 1.00 20.31 331 ARG A C 1
ATOM 2255 O O . ARG A 1 285 ? 14.715 8.917 -3.068 1.00 19.87 331 ARG A O 1
ATOM 2263 N N . ALA A 1 286 ? 15.381 6.913 -2.330 1.00 21.93 332 ALA A N 1
ATOM 2264 C CA . ALA A 1 286 ? 14.119 6.632 -1.643 1.00 22.07 332 ALA A CA 1
ATOM 2265 C C . ALA A 1 286 ? 13.793 7.775 -0.684 1.00 20.67 332 ALA A C 1
ATOM 2266 O O . ALA A 1 286 ? 12.625 8.112 -0.452 1.00 21.84 332 ALA A O 1
ATOM 2268 N N . SER A 1 287 ? 14.849 8.359 -0.133 1.00 21.82 333 SER A N 1
ATOM 2269 C CA . SER A 1 287 ? 14.740 9.488 0.788 1.00 23.24 333 SER A CA 1
ATOM 2270 C C . SER A 1 287 ? 14.086 10.693 0.077 1.00 19.25 333 SER A C 1
ATOM 2271 O O . SER A 1 287 ? 13.286 11.436 0.673 1.00 20.37 333 SER A O 1
ATOM 2274 N N . GLY A 1 288 ? 14.391 10.835 -1.210 1.00 19.09 334 GLY A N 1
ATOM 2275 C CA . GLY A 1 288 ? 13.824 11.903 -2.013 1.00 17.18 334 GLY A CA 1
ATOM 2276 C C . GLY A 1 288 ? 12.316 11.775 -2.108 1.00 19.01 334 GLY A C 1
ATOM 2277 O O . GLY A 1 288 ? 11.586 12.732 -1.856 1.00 23.99 334 GLY A O 1
ATOM 2278 N N . TYR A 1 289 ? 11.829 10.583 -2.431 1.00 17.79 335 TYR A N 1
ATOM 2279 C CA . TYR A 1 289 ? 10.388 10.353 -2.550 1.00 15.23 335 TYR A CA 1
ATOM 2280 C C . TYR A 1 289 ? 9.662 10.600 -1.224 1.00 16.19 335 TYR A C 1
ATOM 2281 O O . TYR A 1 289 ? 8.486 11.025 -1.197 1.00 11.31 335 TYR A O 1
ATOM 2290 N N . PHE A 1 290 ? 10.346 10.271 -0.131 1.00 16.68 336 PHE A N 1
ATOM 2291 C CA . PHE A 1 290 ? 9.799 10.441 1.220 1.00 18.10 336 PHE A CA 1
ATOM 2292 C C . PHE A 1 290 ? 9.634 11.927 1.565 1.00 20.31 336 PHE A C 1
ATOM 2293 O O . PHE A 1 290 ? 8.608 12.336 2.134 1.00 20.87 336 PHE A O 1
ATOM 2301 N N . MET A 1 291 ? 10.632 12.735 1.210 1.00 23.53 337 MET A N 1
ATOM 2302 C CA . MET A 1 291 ? 10.563 14.169 1.475 1.00 24.69 337 MET A CA 1
ATOM 2303 C C . MET A 1 291 ? 9.412 14.823 0.731 1.00 19.42 337 MET A C 1
ATOM 2304 O O . MET A 1 291 ? 8.759 15.722 1.241 1.00 20.99 337 MET A O 1
ATOM 2309 N N . VAL A 1 292 ? 9.121 14.347 -0.462 1.00 18.31 338 VAL A N 1
ATOM 2310 C CA . VAL A 1 292 ? 8.007 14.905 -1.199 1.00 14.79 338 VAL A CA 1
ATOM 2311 C C . VAL A 1 292 ? 6.725 14.615 -0.419 1.00 17.03 338 VAL A C 1
ATOM 2312 O O . VAL A 1 292 ? 5.811 15.437 -0.372 1.00 18.00 338 VAL A O 1
ATOM 2316 N N . LEU A 1 293 ? 6.668 13.436 0.201 1.00 21.93 339 LEU A N 1
ATOM 2317 C CA . LEU A 1 293 ? 5.493 13.006 0.972 1.00 19.99 339 LEU A CA 1
ATOM 2318 C C . LEU A 1 293 ? 5.309 13.923 2.170 1.00 17.77 339 LEU A C 1
ATOM 2319 O O . LEU A 1 293 ? 4.246 14.493 2.381 1.00 21.48 339 LEU A O 1
ATOM 2324 N N . ILE A 1 294 ? 6.366 14.070 2.952 1.00 19.86 340 ILE A N 1
ATOM 2325 C CA . ILE A 1 294 ? 6.304 14.906 4.129 1.00 19.28 340 ILE A CA 1
ATOM 2326 C C . ILE A 1 294 ? 6.047 16.378 3.787 1.00 21.71 340 ILE A C 1
ATOM 2327 O O . ILE A 1 294 ? 5.226 17.025 4.447 1.00 20.75 340 ILE A O 1
ATOM 2332 N N . ARG A 1 295 ? 6.681 16.891 2.726 1.00 23.06 341 ARG A N 1
ATOM 2333 C CA . ARG A 1 295 ? 6.490 18.299 2.345 1.00 24.04 341 ARG A CA 1
ATOM 2334 C C . ARG A 1 295 ? 5.061 18.667 1.993 1.00 22.32 341 ARG A C 1
ATOM 2335 O O . ARG A 1 295 ? 4.658 19.808 2.205 1.00 22.03 341 ARG A O 1
ATOM 2343 N N . ALA A 1 296 ? 4.277 17.682 1.548 1.00 22.28 342 ALA A N 1
ATOM 2344 C CA . ALA A 1 296 ? 2.861 17.881 1.227 1.00 16.81 342 ALA A CA 1
ATOM 2345 C C . ALA A 1 296 ? 2.093 18.153 2.538 1.00 18.44 342 ALA A C 1
ATOM 2346 O O . ALA A 1 296 ? 1.062 18.829 2.549 1.00 18.22 342 ALA A O 1
ATOM 2348 N N . LYS A 1 297 ? 2.574 17.586 3.638 1.00 18.07 343 LYS A N 1
ATOM 2349 C CA . LYS A 1 297 ? 1.945 17.818 4.932 1.00 17.24 343 LYS A CA 1
ATOM 2350 C C . LYS A 1 297 ? 2.378 19.211 5.397 1.00 15.23 343 LYS A C 1
ATOM 2351 O O . LYS A 1 297 ? 1.537 20.067 5.698 1.00 16.55 343 LYS A O 1
ATOM 2357 N N . LEU A 1 298 ? 3.688 19.455 5.383 1.00 12.29 344 LEU A N 1
ATOM 2358 C CA . LEU A 1 298 ? 4.235 20.726 5.849 1.00 14.97 344 LEU A CA 1
ATOM 2359 C C . LEU A 1 298 ? 3.811 21.994 5.074 1.00 19.43 344 LEU A C 1
ATOM 2360 O O . LEU A 1 298 ? 3.617 23.074 5.665 1.00 17.72 344 LEU A O 1
ATOM 2365 N N . ASP A 1 299 ? 3.632 21.863 3.764 1.00 19.06 345 ASP A N 1
ATOM 2366 C CA . ASP A 1 299 ? 3.238 23.001 2.939 1.00 19.30 345 ASP A CA 1
ATOM 2367 C C . ASP A 1 299 ? 1.732 23.204 2.869 1.00 18.92 345 ASP A C 1
ATOM 2368 O O . ASP A 1 299 ? 1.269 24.151 2.247 1.00 21.53 345 ASP A O 1
ATOM 2373 N N . SER A 1 300 ? 0.968 22.342 3.524 1.00 18.24 346 SER A N 1
ATOM 2374 C CA . SER A 1 300 ? -0.487 22.427 3.483 1.00 16.77 346 SER A CA 1
ATOM 2375 C C . SER A 1 300 ? -1.141 23.743 3.922 1.00 15.80 346 SER A C 1
ATOM 2376 O O . SER A 1 300 ? -2.062 24.237 3.272 1.00 13.97 346 SER A O 1
ATOM 2379 N N . TYR A 1 301 ? -0.717 24.272 5.057 1.00 18.32 347 TYR A N 1
ATOM 2380 C CA . TYR A 1 301 ? -1.294 25.503 5.576 1.00 19.22 347 TYR A CA 1
ATOM 2381 C C . TYR A 1 301 ? -1.062 26.703 4.649 1.00 20.05 347 TYR A C 1
ATOM 2382 O O . TYR A 1 301 ? -1.989 27.408 4.265 1.00 19.20 347 TYR A O 1
ATOM 2391 N N . SER A 1 302 ? 0.181 26.924 4.289 1.00 21.16 348 SER A N 1
ATOM 2392 C CA . SER A 1 302 ? 0.516 28.053 3.450 1.00 26.66 348 SER A CA 1
ATOM 2393 C C . SER A 1 302 ? 0.496 27.762 1.945 1.00 29.32 348 SER A C 1
ATOM 2394 O O . SER A 1 302 ? 1.020 28.555 1.157 1.00 32.18 348 SER A O 1
ATOM 2397 N N . SER A 1 303 ? -0.142 26.673 1.530 1.00 29.45 349 SER A N 1
ATOM 2398 C CA . SER A 1 303 ? -0.157 26.331 0.117 1.00 29.51 349 SER A CA 1
ATOM 2399 C C . SER A 1 303 ? -0.948 27.328 -0.729 1.00 32.92 349 SER A C 1
ATOM 2400 O O . SER A 1 303 ? -2.175 27.428 -0.622 1.00 37.02 349 SER A O 1
ATOM 2403 N N . ALA A 1 349 ? -4.090 2.016 -10.420 1.00 46.80 395 ALA A N 1
ATOM 2404 C CA . ALA A 1 349 ? -5.394 1.386 -10.602 1.00 46.01 395 ALA A CA 1
ATOM 2405 C C . ALA A 1 349 ? -5.438 -0.072 -10.125 1.00 43.61 395 ALA A C 1
ATOM 2406 O O . ALA A 1 349 ? -4.405 -0.736 -9.962 1.00 41.98 395 ALA A O 1
ATOM 2408 N N . ALA A 1 350 ? -6.656 -0.548 -9.898 1.00 40.65 396 ALA A N 1
ATOM 2409 C CA . ALA A 1 350 ? -6.895 -1.911 -9.471 1.00 41.69 396 ALA A CA 1
ATOM 2410 C C . ALA A 1 350 ? -6.107 -2.863 -10.377 1.00 42.07 396 ALA A C 1
ATOM 2411 O O . ALA A 1 350 ? -6.138 -2.720 -11.607 1.00 43.04 396 ALA A O 1
ATOM 2413 N N . PRO A 1 351 ? -5.355 -3.814 -9.775 1.00 42.34 397 PRO A N 1
ATOM 2414 C CA . PRO A 1 351 ? -4.539 -4.804 -10.491 1.00 39.36 397 PRO A CA 1
ATOM 2415 C C . PRO A 1 351 ? -5.427 -5.726 -11.307 1.00 37.26 397 PRO A C 1
ATOM 2416 O O . PRO A 1 351 ? -6.577 -5.976 -10.932 1.00 37.17 397 PRO A O 1
ATOM 2420 N N . ARG A 1 352 ? -4.910 -6.219 -12.426 1.00 33.29 398 ARG A N 1
ATOM 2421 C CA . ARG A 1 352 ? -5.675 -7.131 -13.258 1.00 31.13 398 ARG A CA 1
ATOM 2422 C C . ARG A 1 352 ? -5.341 -8.512 -12.727 1.00 29.20 398 ARG A C 1
ATOM 2423 O O . ARG A 1 352 ? -4.177 -8.915 -12.764 1.00 27.55 398 ARG A O 1
ATOM 2425 N N . LEU A 1 353 ? -6.354 -9.226 -12.239 1.00 27.21 399 LEU A N 1
ATOM 2426 C CA . LEU A 1 353 ? -6.166 -10.553 -11.655 1.00 26.79 399 LEU A CA 1
ATOM 2427 C C . LEU A 1 353 ? -6.701 -11.716 -12.465 1.00 28.73 399 LEU A C 1
ATOM 2428 O O . LEU A 1 353 ? -7.862 -11.722 -12.863 1.00 30.93 399 LEU A O 1
ATOM 2433 N N . SER A 1 354 ? -5.863 -12.724 -12.668 1.00 30.87 400 SER A N 1
ATOM 2434 C CA . SER A 1 354 ? -6.249 -13.923 -13.398 1.00 31.01 400 SER A CA 1
ATOM 2435 C C . SER A 1 354 ? -5.608 -15.114 -12.703 1.00 32.90 400 SER A C 1
ATOM 2436 O O . SER A 1 354 ? -4.933 -14.944 -11.683 1.00 35.89 400 SER A O 1
ATOM 2439 N N . PHE A 1 355 ? -5.816 -16.318 -13.224 1.00 33.35 401 PHE A N 1
ATOM 2440 C CA . PHE A 1 355 ? -5.259 -17.510 -12.594 1.00 33.29 401 PHE A CA 1
ATOM 2441 C C . PHE A 1 355 ? -4.705 -18.483 -13.628 1.00 34.71 401 PHE A C 1
ATOM 2442 O O . PHE A 1 355 ? -5.157 -18.497 -14.763 1.00 36.39 401 PHE A O 1
ATOM 2450 N N . LEU A 1 356 ? -3.684 -19.243 -13.254 1.00 36.92 402 LEU A N 1
ATOM 2451 C CA . LEU A 1 356 ? -3.091 -20.208 -14.173 1.00 41.45 402 LEU A CA 1
ATOM 2452 C C . LEU A 1 356 ? -4.014 -21.411 -14.352 1.00 45.84 402 LEU A C 1
ATOM 2453 O O . LEU A 1 356 ? -4.385 -22.019 -13.313 1.00 49.32 402 LEU A O 1
#

CATH classification: 1.10.1290.10

InterPro domains:
  IPR003174 Alpha trans-inducing protein (Alpha-TIF) [PF02232] (44-386)
  IPR003174 Alpha trans-inducing protein (Alpha-TIF) [SM00814] (27-386)
  IPR021051 Herpes simplex virus, Tegument protein VP16, C-terminal [PF12149] (461-490)
  IPR036538 Alpha trans-inducing (Alpha-TIF) superfamily [G3DSA:1.10.1290.10] (47-364)
  IPR036538 Alpha trans-inducing (Alpha-TIF) superfamily [SSF56548] (48-399)

Nearest PDB structures (foldseek):
  16vp-assembly1_A  TM=1.003E+00  e=3.423E-55  Human alphaherpesvirus 1

Solvent-accessible surface area: 14373 Å² total; per-residue (Å²): 98,127,75,12,75,40,8,124,54,41,66,16,68,45,0,26,102,64,2,16,109,21,9,70,8,104,52,0,50,54,11,36,86,58,3,57,67,10,29,22,24,1,0,50,56,11,34,53,13,30,79,21,0,134,130,15,61,11,8,2,82,96,30,33,22,0,10,94,30,1,80,80,52,120,30,45,12,89,152,6,46,4,100,21,122,24,148,28,82,77,18,116,23,20,95,76,92,130,16,1,34,127,6,30,113,40,0,26,153,15,3,71,23,4,0,90,28,0,0,86,12,1,62,36,3,1,7,3,2,0,0,2,0,0,68,55,2,53,53,28,1,116,81,86,47,141,67,20,110,155,157,72,61,76,52,87,62,26,123,40,14,88,57,31,0,61,109,81,1,57,68,23,5,13,91,5,0,68,5,1,0,0,12,0,0,0,69,0,0,53,68,4,0,102,42,0,44,53,71,2,106,147,54,71,74,0,1,80,32,0,16,4,40,7,55,37,45,124,34,6,0,4,1,21,8,2,7,0,23,2,27,6,26,6,23,19,177,53,102,92,21,118,15,121,74,4,36,21,0,4,23,4,1,82,78,0,86,2,0,28,1,70,0,66,61,16,47,92,139,91,38,88,64,29,35,96,37,103,57,79,56,145,93,56,86,0,28,34,65,7,29,110,6,0,125,34,0,23,73,16,72,53,128,110,88,16,60,51,64,73,143

GO terms:
  GO:0039695 DNA-templated viral transcription (P, IDA)
  GO:0005515 protein binding (F, IPI)
  GO:0140677 molecular function activator activity (F, EXP)
  GO:0140677 molecular function activator activity (F, IPI)
  GO:0042025 host cell nucleus (C, IDA)
  GO:0044161 host cell cytoplasmic vesicle (C, IDA)
  GO:0044220 host cell perinuclear region of cytoplasm (C, IDA)
  GO:0046809 replication compartment (C, IDA)
  GO:0000978 RNA polymerase II cis-regulatory region sequence-specific DNA binding (F, IDA)
  GO:0003677 DNA binding (F, IDA)
  GO:0003713 transcription coactivator activity (F, IDA)
  GO:0019033 viral tegument (C, IDA)
  GO:0030430 host cell cytoplasm (C, IDA)
  GO:0039660 structural constituent of virion (F, IDA)
  GO:0051701 biological process involved in interaction with host (P, IDA)
  GO:0065003 protein-containing complex assembly (P, IDA)
  GO:0045944 positive regulation of transcription by RNA polymerase II (P, IGI)
  GO:0001046 core promoter sequence-specific DNA binding (F, IMP)
  GO:0003700 DNA-binding transcription factor activity (F, IMP)
  GO:0045893 positive regulation of DNA-templated transcription (P, IMP)

B-factor: mean 21.82, std 12.44, range [2.0, 81.16]

Radius of gyration: 22.87 Å; Cα contacts (8 Å, |Δi|>4): 458; chains: 1; bounding box: 40×71×48 Å

Sequence (311 aa):
SRMPSPPMPVPPAALFNRLLDDLGFSAGPALCTMLDTWNEDLFSALPTNADLYRECKFLSTLPSDVVEWGDAYVPERTQIDIRAHGDVAFPTLPATRDGLGLYYEALSRFFHAELRAREESYRTVLANFCSALYRYLRASVRQLHRQAHMRGRDRDLGEMLRATIADRYYRETARLARVLFLHLYLFLTREILWAAYAEQMMRPDLFDCLCCDLESWRQLAGLFQPFMFVNGALTVRGVPIEARRLRELNHIREHLNLPLVRSAATEEPGAPLTTPPTLHGNQARASGYFMVLIRAKLDSYSSAAPRLSFL

Secondary structure (DSSP, 8-state):
--SPPPPP---HHHHHHHHHHHHT-TTHHHHHHHHHH-----STTS---GGGGTT-GGG-S-HHHHHHHHHH-----SS--TT---SSPPP---SSGGGHHHHHHHHHHHHHHHHHHHHHHHHHHHHHHHHHHHHHHHHHHHHHHHHHHHTT----HHHHHHHHIIIIIHHHHHHHHHHHHHHHHHHHHHHHHHHHHHHHHT-HHHHTTEEEEES-SHHHHSS--S-SB--SEEEETTEEPPHHHHHHHHHHHHHTT----B-TTTSPTTS-S--PPPP-TTS--HHHHHHHHHHHHHTSTT--PPEEEE-

Foldseek 3Di:
DQQDDQDAQDPLVVLLVVLCVSLVNPCLVVLLVVLFQAQFQQPPVPDLCLVLQQPPQLLDLQLVSVVVCLVPDDADSPPGGLQDAFPQDQDADDPALVCPLVQQVSNVVRLVRRLVRNVNRLVSNLSSSLNSHLVNLLVVLVVVQVVCVVVVHHDDSVVSSSVVCNVPSNVSSLVSLLSSVVSSLLVSLQVSQVVQVVNVVVCCNNAQFKAWEAQDVSLVLHSHDSAQGRANAYYYVPHGDALQVLQASQQSCVVSVHRGRDYNPHHDVPDDSHDHDGGDVVHHTNSNSSSVSSVSNSCSNVHDRIDIDGD

Organism: Human herpesvirus 1 (strain 17) (NCBI:txid10299)